Protein AF-A0A6B1E216-F1 (afdb_monomer_lite)

Foldseek 3Di:
DPPCCDDPVVVVVVVVVVVVVVCPVPPPPPDPPPPDPFQFDPPPQADPPDPHTDGLVNVLLVVLVVVVVVVVVVLVVQDDPPPDDDRPDPVNVVVVVVLVVLLVVLCVVPNDDCSVVCSVVCVVVVSSVVSSVVVVVDPPRVPDDDDDFDWDFDQDPVVRGTDTDRDRQFDWDQDPPRDIDTDPPRDDDDPVRVVVVVVVVVVVVVVVVVVVVVVVD

Secondary structure (DSSP, 8-state):
--STTSSTHHHHHHHHHHHHHHHHHHS--------PPPPBPPTT-BPTTSSPBPBHHHHHHHHHHHHHHHHHHHHHHHS-SSS-S--S-HHHHHHHHHHHHHHHHHHHHS-STTHHHHHHHHHHHHHHHHHHHHHTTSTTTTT--PPPPEEEEEE-TTT-SEEEEEE----EEE-GGG-EEE-TTS----HHHHHHHHHHHHHHHHHHHHHHHHTT-

Radius of gyration: 30.98 Å; chains: 1; bounding box: 83×68×81 Å

Structure (mmCIF, N/CA/C/O backbone):
data_AF-A0A6B1E216-F1
#
_entry.id   AF-A0A6B1E216-F1
#
loop_
_atom_site.group_PDB
_atom_site.id
_atom_site.type_symbol
_atom_site.label_atom_id
_atom_site.label_alt_id
_atom_site.label_comp_id
_atom_site.label_asym_id
_atom_site.label_entity_id
_atom_site.label_seq_id
_atom_site.pdbx_PDB_ins_code
_atom_site.Cartn_x
_atom_site.Cartn_y
_atom_site.Cartn_z
_atom_site.occupancy
_atom_site.B_iso_or_equiv
_atom_site.auth_seq_id
_atom_site.auth_comp_id
_atom_site.auth_asym_id
_atom_site.auth_atom_id
_atom_site.pdbx_PDB_model_num
ATOM 1 N N . MET A 1 1 ? 15.194 -36.948 -24.900 1.00 51.38 1 MET A N 1
ATOM 2 C CA . MET A 1 1 ? 14.397 -36.646 -23.691 1.00 51.38 1 MET A CA 1
ATOM 3 C C . MET A 1 1 ? 12.892 -36.907 -23.908 1.00 51.38 1 MET A C 1
ATOM 5 O O . MET A 1 1 ? 12.078 -36.182 -23.363 1.00 51.38 1 MET A O 1
ATOM 9 N N . ASN A 1 2 ? 12.490 -37.946 -24.673 1.00 55.88 2 ASN A N 1
ATOM 10 C CA . ASN A 1 2 ? 11.117 -38.048 -25.229 1.00 55.88 2 ASN A CA 1
ATOM 11 C C . ASN A 1 2 ? 10.405 -39.393 -24.940 1.00 55.88 2 ASN A C 1
ATOM 13 O O . ASN A 1 2 ? 9.440 -39.738 -25.611 1.00 55.88 2 ASN A O 1
ATOM 17 N N . SER A 1 3 ? 10.870 -40.177 -23.960 1.00 61.12 3 SER A N 1
ATOM 18 C CA . SER A 1 3 ? 10.272 -41.490 -23.634 1.00 61.12 3 SER A CA 1
ATOM 19 C C . SER A 1 3 ? 9.108 -41.399 -22.629 1.00 61.12 3 SER A C 1
ATOM 21 O O . SER A 1 3 ? 8.252 -42.277 -22.567 1.00 61.12 3 SER A O 1
ATOM 23 N N . PHE A 1 4 ? 9.015 -40.301 -21.868 1.00 60.12 4 PHE A N 1
ATOM 24 C CA . PHE A 1 4 ? 8.061 -40.186 -20.755 1.00 60.12 4 PHE A CA 1
ATOM 25 C C . PHE A 1 4 ? 6.589 -40.042 -21.194 1.00 60.12 4 PHE A C 1
ATOM 27 O O . PHE A 1 4 ? 5.683 -40.331 -20.413 1.00 60.12 4 PHE A O 1
ATOM 34 N N . TRP A 1 5 ? 6.354 -39.630 -22.447 1.00 62.16 5 TRP A N 1
ATOM 35 C CA . TRP A 1 5 ? 5.042 -39.233 -22.980 1.00 62.16 5 TRP A CA 1
ATOM 36 C C . TRP A 1 5 ? 4.363 -40.256 -23.907 1.00 62.16 5 TRP A C 1
ATOM 38 O O . TRP A 1 5 ? 3.285 -39.979 -24.433 1.00 62.16 5 TRP A O 1
ATOM 48 N N . ASN A 1 6 ? 4.935 -41.448 -24.097 1.00 68.00 6 ASN A N 1
ATOM 49 C CA . ASN A 1 6 ? 4.317 -42.484 -24.928 1.00 68.00 6 ASN A CA 1
ATOM 50 C C . ASN A 1 6 ? 3.485 -43.483 -24.104 1.00 68.00 6 ASN A C 1
ATOM 52 O O . ASN A 1 6 ? 3.902 -43.967 -23.053 1.00 68.00 6 ASN A O 1
ATOM 56 N N . GLY A 1 7 ? 2.287 -43.805 -24.604 1.00 76.81 7 GLY A N 1
ATOM 57 C CA . GLY A 1 7 ? 1.368 -44.788 -24.017 1.00 76.81 7 GLY A CA 1
ATOM 58 C C . GLY A 1 7 ? 0.321 -44.205 -23.056 1.00 76.81 7 GLY A C 1
ATOM 59 O O . GLY A 1 7 ? -0.061 -43.041 -23.148 1.00 76.81 7 GLY A O 1
ATOM 60 N N . LYS A 1 8 ? -0.177 -45.036 -22.126 1.00 77.50 8 LYS A N 1
ATOM 61 C CA . LYS A 1 8 ? -1.329 -44.743 -21.240 1.00 77.50 8 LYS A CA 1
ATOM 62 C C . LYS A 1 8 ? -1.149 -43.503 -20.337 1.00 77.50 8 LYS A C 1
ATOM 64 O O . LYS A 1 8 ? -2.135 -42.912 -19.913 1.00 77.50 8 LYS A O 1
ATOM 69 N N . ARG A 1 9 ? 0.092 -43.065 -20.091 1.00 82.25 9 ARG A N 1
ATOM 70 C CA . ARG A 1 9 ? 0.438 -41.939 -19.197 1.00 82.25 9 ARG A CA 1
ATOM 71 C C . ARG A 1 9 ? -0.042 -40.572 -19.703 1.00 82.25 9 ARG A C 1
ATOM 73 O O . ARG A 1 9 ? -0.394 -39.727 -18.888 1.00 82.25 9 ARG A O 1
ATOM 80 N N . ARG A 1 10 ? -0.158 -40.377 -21.025 1.00 84.19 10 ARG A N 1
ATOM 81 C CA . ARG A 1 10 ? -0.702 -39.133 -21.609 1.00 84.19 10 ARG A CA 1
ATOM 82 C C . ARG A 1 10 ? -2.186 -38.931 -21.292 1.00 84.19 10 ARG A C 1
ATOM 84 O O . ARG A 1 10 ? -2.621 -37.808 -21.083 1.00 84.19 10 ARG A O 1
ATOM 91 N N . TYR A 1 11 ? -2.947 -40.026 -21.212 1.00 88.88 11 TYR A N 1
ATOM 92 C CA . TYR A 1 11 ? -4.367 -39.986 -20.859 1.00 88.88 11 TYR A CA 1
ATOM 93 C C . TYR A 1 11 ? -4.567 -39.733 -19.366 1.00 88.88 11 TYR A C 1
ATOM 95 O O . TYR A 1 11 ? -5.510 -39.049 -18.998 1.00 88.88 11 TYR A O 1
ATOM 103 N N . VAL A 1 12 ? -3.653 -40.216 -18.518 1.00 89.38 12 VAL A N 1
ATOM 104 C CA . VAL A 1 12 ? -3.639 -39.875 -17.088 1.00 89.38 12 VAL A CA 1
ATOM 105 C C . VAL A 1 12 ? -3.337 -38.388 -16.896 1.00 89.38 12 VAL A C 1
ATOM 107 O O . VAL A 1 12 ? -4.046 -37.722 -16.153 1.00 89.38 12 VAL A O 1
ATOM 110 N N . ALA A 1 13 ? -2.350 -37.841 -17.612 1.00 87.62 13 ALA A N 1
ATOM 111 C CA . ALA A 1 13 ? -2.052 -36.408 -17.573 1.00 87.62 13 ALA A CA 1
ATOM 112 C C . ALA A 1 13 ? -3.230 -35.554 -18.077 1.00 87.62 13 ALA A C 1
ATOM 114 O O . ALA A 1 13 ? -3.582 -34.563 -17.444 1.00 87.62 13 ALA A O 1
ATOM 115 N N . LEU A 1 14 ? -3.879 -35.968 -19.171 1.00 91.12 14 LEU A N 1
ATOM 116 C CA . LEU A 1 14 ? -5.073 -35.303 -19.697 1.00 91.12 14 LEU A CA 1
ATOM 117 C C . LEU A 1 14 ? -6.245 -35.372 -18.708 1.00 91.12 14 LEU A C 1
ATOM 119 O O . LEU A 1 14 ? -6.919 -34.372 -18.497 1.00 91.12 14 LEU A O 1
ATOM 123 N N . LEU A 1 15 ? -6.464 -36.521 -18.066 1.00 94.06 15 LEU A N 1
ATOM 124 C CA . LEU A 1 15 ? -7.502 -36.685 -17.051 1.00 94.06 15 LEU A CA 1
ATOM 125 C C . LEU A 1 15 ? -7.241 -35.791 -15.837 1.00 94.06 15 LEU A C 1
ATOM 127 O O . LEU A 1 15 ? -8.164 -35.132 -15.380 1.00 94.06 15 LEU A O 1
ATOM 131 N N . LEU A 1 16 ? -6.001 -35.721 -15.345 1.00 93.94 16 LEU A N 1
ATOM 132 C CA . LEU A 1 16 ? -5.633 -34.843 -14.230 1.00 93.94 16 LEU A CA 1
ATOM 133 C C . LEU A 1 16 ? -5.777 -33.361 -14.594 1.00 93.94 16 LEU A C 1
ATOM 135 O O . LEU A 1 16 ? -6.248 -32.579 -13.775 1.00 93.94 16 LEU A O 1
ATOM 139 N N . PHE A 1 17 ? -5.431 -32.981 -15.825 1.00 94.25 17 PHE A N 1
ATOM 140 C CA . PHE A 1 17 ? -5.642 -31.624 -16.326 1.00 94.25 17 PHE A CA 1
ATOM 141 C C . PHE A 1 17 ? -7.134 -31.278 -16.393 1.00 94.25 17 PHE A C 1
ATOM 143 O O . PHE A 1 17 ? -7.553 -30.262 -15.847 1.00 94.25 17 PHE A O 1
ATOM 150 N N . LEU A 1 18 ? -7.952 -32.147 -16.995 1.00 95.94 18 LEU A N 1
ATOM 151 C CA . LEU A 1 18 ? -9.402 -31.955 -17.080 1.00 95.94 18 LEU A CA 1
ATOM 152 C C . LEU A 1 18 ? -10.066 -31.957 -15.698 1.00 95.94 18 LEU A C 1
ATOM 154 O O . LEU A 1 18 ? -10.951 -31.144 -15.459 1.00 95.94 18 LEU A O 1
ATOM 158 N N . ALA A 1 19 ? -9.617 -32.814 -14.778 1.00 93.94 19 ALA A N 1
ATOM 159 C CA . ALA A 1 19 ? -10.078 -32.826 -13.393 1.00 93.94 19 ALA A CA 1
ATOM 160 C C . ALA A 1 19 ? -9.704 -31.527 -12.664 1.00 93.94 19 ALA A C 1
ATOM 162 O O . ALA A 1 19 ? -10.538 -30.971 -11.959 1.00 93.94 19 ALA A O 1
ATOM 163 N N . GLY A 1 20 ? -8.495 -30.999 -12.877 1.00 90.50 20 GLY A N 1
ATOM 164 C CA . GLY A 1 20 ? -8.0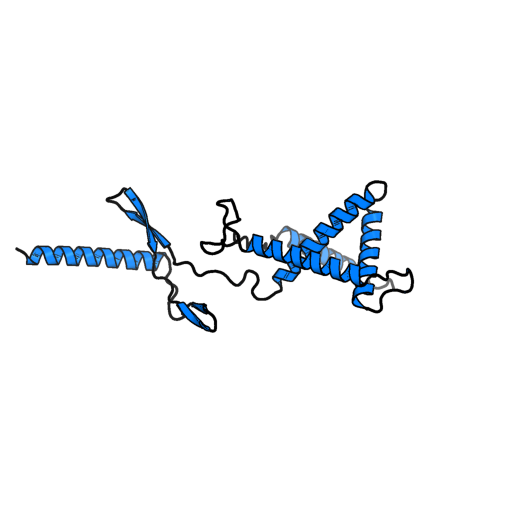71 -29.708 -12.333 1.00 90.50 20 GLY A CA 1
ATOM 165 C C . GLY A 1 20 ? -8.905 -28.540 -12.865 1.00 90.50 20 GLY A C 1
ATOM 166 O O . GLY A 1 20 ? -9.361 -27.711 -12.083 1.00 90.50 20 GLY A O 1
ATOM 167 N N . VAL A 1 21 ? -9.174 -28.507 -14.175 1.00 91.50 21 VAL A N 1
ATOM 168 C CA . VAL A 1 21 ? -10.061 -27.502 -14.788 1.00 91.50 21 VAL A CA 1
ATOM 169 C C . VAL A 1 21 ? -11.487 -27.639 -14.249 1.00 91.50 21 VAL A C 1
ATOM 171 O O . VAL A 1 21 ? -12.102 -26.639 -13.901 1.00 91.50 21 VAL A O 1
ATOM 174 N N . PHE A 1 22 ? -12.006 -28.861 -14.121 1.00 92.25 22 PHE A N 1
ATOM 175 C CA . PHE A 1 22 ? -13.332 -29.111 -13.559 1.00 92.25 22 PHE A CA 1
ATOM 176 C C . PHE A 1 22 ? -13.439 -28.631 -12.106 1.00 92.25 22 PHE A C 1
ATOM 178 O O . PHE A 1 22 ? -14.384 -27.926 -11.768 1.00 92.25 22 PHE A O 1
ATOM 185 N N . VAL A 1 23 ? -12.449 -28.937 -11.262 1.00 88.19 23 VAL A N 1
ATOM 186 C CA . VAL A 1 23 ? -12.391 -28.447 -9.876 1.00 88.19 23 VAL A CA 1
ATOM 187 C C . VAL A 1 23 ? -12.336 -26.920 -9.841 1.00 88.19 23 VAL A C 1
ATOM 189 O O . VAL A 1 23 ? -13.071 -26.323 -9.066 1.00 88.19 23 VAL A O 1
ATOM 192 N N . ALA A 1 24 ? -11.549 -26.283 -10.711 1.00 82.31 24 ALA A N 1
ATOM 193 C CA . ALA A 1 24 ? -11.465 -24.823 -10.787 1.00 82.31 24 ALA A CA 1
ATOM 194 C C . ALA A 1 24 ? -12.769 -24.147 -11.256 1.00 82.31 24 ALA A C 1
ATOM 196 O O . ALA A 1 24 ? -13.011 -22.994 -10.911 1.00 82.31 24 ALA A O 1
ATOM 197 N N . LEU A 1 25 ? -13.600 -24.841 -12.042 1.00 87.25 25 LEU A N 1
ATOM 198 C CA . LEU A 1 25 ? -14.898 -24.334 -12.505 1.00 87.25 25 LEU A CA 1
ATOM 199 C C . LEU A 1 25 ? -16.038 -24.598 -11.510 1.00 87.25 25 LEU A C 1
ATOM 201 O O . LEU A 1 25 ? -16.994 -23.828 -11.471 1.00 87.25 25 LEU A O 1
ATOM 205 N N . VAL A 1 26 ? -15.969 -25.693 -10.746 1.00 89.38 26 VAL A N 1
ATOM 206 C CA . VAL A 1 26 ? -17.036 -26.128 -9.825 1.00 89.38 26 VAL A CA 1
ATOM 207 C C . VAL A 1 26 ? -16.827 -25.602 -8.412 1.00 89.38 26 VAL A C 1
ATOM 209 O O . VAL A 1 26 ? -17.799 -25.262 -7.739 1.00 89.38 26 VAL A O 1
ATOM 212 N N . VAL A 1 27 ? -15.580 -25.545 -7.945 1.00 85.56 27 VAL A N 1
ATOM 213 C CA . VAL A 1 27 ? -15.258 -25.007 -6.626 1.00 85.56 27 VAL A CA 1
ATOM 214 C C . VAL A 1 27 ? -15.101 -23.499 -6.787 1.00 85.56 27 VAL A C 1
ATOM 216 O O . VAL A 1 27 ? -14.125 -23.068 -7.408 1.00 85.56 27 VAL A O 1
ATOM 219 N N . PRO A 1 28 ? -16.035 -22.679 -6.266 1.00 76.38 28 PRO A N 1
ATOM 220 C CA . PRO A 1 28 ? -15.834 -21.242 -6.273 1.00 76.38 28 PRO A CA 1
ATOM 221 C C . PRO A 1 28 ? -14.519 -20.951 -5.539 1.00 76.38 28 PRO A C 1
ATOM 223 O O . PRO A 1 28 ? -14.276 -21.541 -4.479 1.00 76.38 28 PRO A O 1
ATOM 226 N N . PRO A 1 29 ? -13.641 -20.092 -6.085 1.00 73.81 29 PRO A N 1
ATOM 227 C CA . PRO A 1 29 ? -12.425 -19.730 -5.380 1.00 73.81 29 PRO A CA 1
ATOM 228 C C . PRO A 1 29 ? -12.820 -19.178 -4.012 1.00 73.81 29 PRO A C 1
ATOM 230 O O . PRO A 1 29 ? -13.750 -18.378 -3.909 1.00 73.81 29 PRO A O 1
ATOM 233 N N . VAL A 1 30 ? -12.131 -19.615 -2.958 1.00 70.69 30 VAL A N 1
ATOM 234 C CA . VAL A 1 30 ? -12.282 -18.991 -1.644 1.00 70.69 30 VAL A CA 1
ATOM 235 C C . VAL A 1 30 ? -11.741 -17.577 -1.800 1.00 70.69 30 VAL A C 1
ATOM 237 O O . VAL A 1 30 ? -10.531 -17.383 -1.882 1.00 70.69 30 VAL A O 1
ATOM 240 N N . ILE A 1 31 ? -12.641 -16.607 -1.940 1.00 65.94 31 ILE A N 1
ATOM 241 C CA . ILE A 1 31 ? -12.294 -15.192 -1.982 1.00 65.94 31 ILE A CA 1
ATOM 242 C C . ILE A 1 31 ? -12.303 -14.739 -0.523 1.00 65.94 31 ILE A C 1
ATOM 244 O O . ILE A 1 31 ? -13.391 -14.581 0.040 1.00 65.94 31 ILE A O 1
ATOM 248 N N . PRO A 1 32 ? -11.146 -14.580 0.143 1.00 59.47 32 PRO A N 1
ATOM 249 C CA . PRO A 1 32 ? -11.134 -13.920 1.436 1.00 59.47 32 PRO A CA 1
ATOM 250 C C . PRO A 1 32 ? -11.567 -12.467 1.208 1.00 59.47 32 PRO A C 1
ATOM 252 O O . PRO A 1 32 ? -10.792 -11.641 0.732 1.00 59.47 32 PRO A O 1
ATOM 255 N N . PHE A 1 33 ? -12.833 -12.158 1.484 1.00 52.03 33 PHE A N 1
ATOM 256 C CA . PHE A 1 33 ? -13.330 -10.789 1.466 1.00 52.03 33 PHE A CA 1
ATOM 257 C C . PHE A 1 33 ? -13.092 -10.198 2.860 1.00 52.03 33 PHE A C 1
ATOM 259 O O . PHE A 1 33 ? -13.893 -10.330 3.776 1.00 52.03 33 PHE A O 1
ATOM 266 N N . ILE A 1 34 ? -11.932 -9.583 3.056 1.00 56.09 34 ILE A N 1
ATOM 267 C CA . ILE A 1 34 ? -11.666 -8.772 4.247 1.00 56.09 34 ILE A CA 1
ATOM 268 C C . ILE A 1 34 ? -11.576 -7.333 3.750 1.00 56.09 34 ILE A C 1
ATOM 270 O O . ILE A 1 34 ? -10.501 -6.785 3.543 1.00 56.09 34 ILE A O 1
ATOM 274 N N . GLN A 1 35 ? -12.738 -6.753 3.446 1.00 56.38 35 GLN A N 1
ATOM 275 C CA . GLN A 1 35 ? -12.869 -5.334 3.120 1.00 56.38 35 GLN A CA 1
ATOM 276 C C . GLN A 1 35 ? -13.309 -4.592 4.379 1.00 56.38 35 GLN A C 1
ATOM 278 O O . GLN A 1 35 ? -14.443 -4.126 4.472 1.00 56.38 35 GLN A O 1
ATOM 283 N N . LEU A 1 36 ? -12.430 -4.524 5.381 1.00 67.62 36 LEU A N 1
ATOM 284 C CA . LEU A 1 36 ? -12.653 -3.589 6.476 1.00 67.62 36 LEU A CA 1
ATOM 285 C C . LEU A 1 36 ? -12.430 -2.182 5.923 1.00 67.62 36 LEU A C 1
ATOM 287 O O . LEU A 1 36 ? -11.376 -1.886 5.357 1.00 67.62 36 LEU A O 1
ATOM 291 N N . ALA A 1 37 ? -13.445 -1.328 6.049 1.00 72.81 37 ALA A N 1
ATOM 292 C CA . ALA A 1 37 ? -13.279 0.088 5.765 1.00 72.81 37 ALA A CA 1
ATOM 293 C C . ALA A 1 37 ? -12.150 0.634 6.650 1.00 72.81 37 ALA A C 1
ATOM 295 O O . ALA A 1 37 ? -12.043 0.260 7.818 1.00 72.81 37 ALA A O 1
ATOM 296 N N . GLY A 1 38 ? -11.302 1.498 6.086 1.00 76.38 38 GLY A N 1
ATOM 297 C CA . GLY A 1 38 ? -10.186 2.075 6.826 1.00 76.38 38 GLY A CA 1
ATOM 298 C C . GLY A 1 38 ? -10.677 2.752 8.102 1.00 76.38 38 GLY A C 1
ATOM 299 O O . GLY A 1 38 ? -11.532 3.635 8.044 1.00 76.38 38 GLY A O 1
ATOM 300 N N . GLU A 1 39 ? -10.139 2.336 9.247 1.00 80.62 39 GLU A N 1
ATOM 301 C CA . GLU A 1 39 ? -10.506 2.914 10.535 1.00 80.62 39 GLU A CA 1
ATOM 302 C C . GLU A 1 39 ? -10.104 4.394 10.581 1.00 80.62 39 GLU A C 1
ATOM 304 O O . GLU A 1 39 ? -8.985 4.762 10.205 1.00 80.62 39 GLU A O 1
ATOM 309 N N . ASN A 1 40 ? -11.024 5.251 11.027 1.00 83.31 40 ASN A N 1
ATOM 310 C CA . ASN A 1 40 ? -10.737 6.663 11.244 1.00 83.31 40 ASN A CA 1
ATOM 311 C C . ASN A 1 40 ? -9.832 6.828 12.465 1.00 83.31 40 ASN A C 1
ATOM 313 O O . ASN A 1 40 ? -10.124 6.292 13.534 1.00 83.31 40 ASN A O 1
ATOM 317 N N . LEU A 1 41 ? -8.802 7.663 12.340 1.00 79.69 41 LEU A N 1
ATOM 318 C CA . LEU A 1 41 ? -7.989 8.059 13.483 1.00 79.69 41 LEU A CA 1
ATOM 319 C C . LEU A 1 41 ? -8.840 8.798 14.547 1.00 79.69 41 LEU A C 1
ATOM 321 O O . LEU A 1 41 ? -9.907 9.352 14.223 1.00 79.69 41 LEU A O 1
ATOM 325 N N . PRO A 1 42 ? -8.389 8.826 15.819 1.00 73.56 42 PRO A N 1
ATOM 326 C CA . PRO A 1 42 ? -9.092 9.485 16.913 1.00 73.56 42 PRO A CA 1
ATOM 327 C C . PRO A 1 42 ? -9.360 10.962 16.617 1.00 73.56 42 PRO A C 1
ATOM 329 O O . PRO A 1 42 ? -8.695 11.585 15.783 1.00 73.56 42 PRO A O 1
ATOM 332 N N . ALA A 1 43 ? -10.349 11.532 17.307 1.00 66.06 43 ALA A N 1
ATOM 333 C CA . ALA A 1 43 ? -10.724 12.932 17.136 1.00 66.06 43 ALA A CA 1
ATOM 334 C C . ALA A 1 43 ? -9.504 13.856 17.333 1.00 66.06 43 ALA A C 1
ATOM 336 O O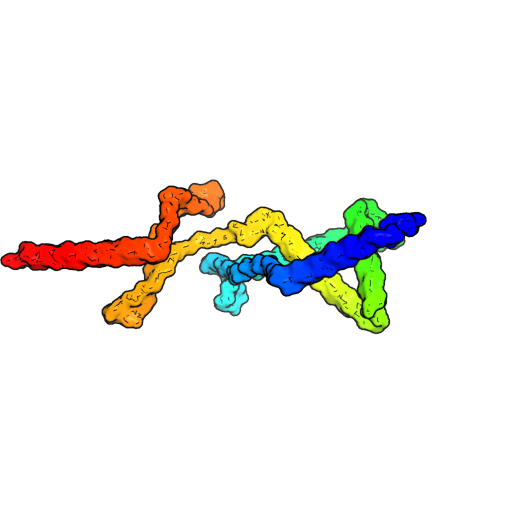 . ALA A 1 43 ? -8.828 13.787 18.356 1.00 66.06 43 ALA A O 1
ATOM 337 N N . GLY A 1 44 ? -9.215 14.698 16.332 1.00 68.00 44 GLY A N 1
ATOM 338 C CA . GLY A 1 44 ? -8.061 15.609 16.317 1.00 68.00 44 GLY A CA 1
ATOM 339 C C . GLY A 1 44 ? -7.124 15.433 15.116 1.00 68.00 44 GLY A C 1
ATOM 340 O O . GLY A 1 44 ? -6.416 16.372 14.762 1.00 68.00 44 GLY A O 1
ATOM 341 N N . TYR A 1 45 ? -7.169 14.285 14.433 1.00 69.94 45 TYR A N 1
ATOM 342 C CA . TYR A 1 45 ? -6.397 14.025 13.210 1.00 69.94 45 TYR A CA 1
ATOM 343 C C . TYR A 1 45 ? -7.260 14.219 11.954 1.00 69.94 45 TYR A C 1
ATOM 345 O O . TYR A 1 45 ? -7.567 13.273 11.225 1.00 69.94 45 TYR A O 1
ATOM 353 N N . ASN A 1 46 ? -7.677 15.462 11.717 1.00 77.62 46 ASN A N 1
ATOM 354 C CA . ASN A 1 46 ? -8.358 15.849 10.481 1.00 77.62 46 ASN A CA 1
ATOM 355 C C . ASN A 1 46 ? -7.341 16.356 9.459 1.00 77.62 46 ASN A C 1
ATOM 357 O O . ASN A 1 46 ? -6.280 16.875 9.820 1.00 77.62 46 ASN A O 1
ATOM 361 N N . ILE A 1 47 ? -7.670 16.228 8.175 1.00 76.56 47 ILE A N 1
ATOM 362 C CA . ILE A 1 47 ? -6.873 16.863 7.127 1.00 76.56 47 ILE A CA 1
ATOM 363 C C . ILE A 1 47 ? -6.930 18.383 7.365 1.00 76.56 47 ILE A C 1
ATOM 365 O O . ILE A 1 47 ? -8.032 18.925 7.500 1.00 76.56 47 ILE A O 1
ATOM 369 N N . PRO A 1 48 ? -5.783 19.087 7.413 1.00 74.62 48 PRO A N 1
ATOM 370 C CA . PRO A 1 48 ? -5.766 20.531 7.595 1.00 74.62 48 PRO A CA 1
ATOM 371 C C . PRO A 1 48 ? -6.713 21.217 6.608 1.00 74.62 48 PRO A C 1
ATOM 373 O O . PRO A 1 48 ? -6.707 20.896 5.420 1.00 74.62 48 PRO A O 1
ATOM 376 N N . PHE A 1 49 ? -7.506 22.170 7.102 1.00 77.00 49 PHE A N 1
ATOM 377 C CA . PHE A 1 49 ? -8.445 22.967 6.300 1.00 77.00 49 PHE A CA 1
ATOM 378 C C . PHE A 1 49 ? -9.667 22.208 5.745 1.00 77.00 49 PHE A C 1
ATOM 380 O O . PHE A 1 49 ? -10.380 22.760 4.908 1.00 77.00 49 PHE A O 1
ATOM 387 N N . THR A 1 50 ? -9.948 20.983 6.209 1.00 77.75 50 THR A N 1
ATOM 388 C CA . THR A 1 50 ? -11.169 20.240 5.845 1.00 77.75 50 THR A CA 1
ATOM 389 C C . THR A 1 50 ? -11.750 19.475 7.040 1.00 77.75 50 THR A C 1
ATOM 391 O O . THR A 1 50 ? -11.022 19.120 7.965 1.00 77.75 50 THR A O 1
ATOM 394 N N . ASP A 1 51 ? -13.038 19.134 6.979 1.00 76.12 51 ASP A N 1
ATOM 395 C CA . ASP A 1 51 ? -13.709 18.279 7.974 1.00 76.12 51 ASP A CA 1
ATOM 396 C C . ASP A 1 51 ? -13.528 16.769 7.703 1.00 76.12 51 ASP A C 1
ATOM 398 O O . ASP A 1 51 ? -14.223 15.928 8.275 1.00 76.12 51 ASP A O 1
ATOM 402 N N . ILE A 1 52 ? -12.601 16.395 6.811 1.00 80.12 52 ILE A N 1
ATOM 403 C CA . ILE A 1 52 ? -12.363 14.998 6.439 1.00 80.12 52 ILE A CA 1
ATOM 404 C C . ILE A 1 52 ? -11.427 14.348 7.462 1.00 80.12 52 ILE A C 1
ATOM 406 O O . ILE A 1 52 ? -10.295 14.795 7.682 1.00 80.12 52 ILE A O 1
ATOM 410 N N . ARG A 1 53 ? -11.900 13.252 8.063 1.00 82.62 53 ARG A N 1
ATOM 411 C CA . ARG A 1 53 ? -11.127 12.429 8.999 1.00 82.62 53 ARG A CA 1
ATOM 412 C C . ARG A 1 53 ? -10.085 11.606 8.249 1.00 82.62 53 ARG A C 1
ATOM 414 O O . ARG A 1 53 ? -10.378 11.017 7.209 1.00 82.62 53 ARG A O 1
ATOM 421 N N . ILE A 1 54 ? -8.873 11.547 8.790 1.00 85.19 54 ILE A N 1
ATOM 422 C CA . ILE A 1 54 ? -7.803 10.716 8.235 1.00 85.19 54 ILE A CA 1
ATOM 423 C C . ILE A 1 54 ? -8.039 9.256 8.641 1.00 85.19 54 ILE A C 1
ATOM 425 O O . ILE A 1 54 ? -8.267 8.965 9.815 1.00 85.19 54 ILE A O 1
ATOM 429 N N . THR A 1 55 ? -7.960 8.340 7.674 1.00 86.94 55 THR A N 1
ATOM 430 C CA . THR A 1 55 ? -8.046 6.892 7.912 1.00 86.94 55 THR A CA 1
ATOM 431 C C . THR A 1 55 ? -6.661 6.266 8.042 1.00 86.94 55 THR A C 1
ATOM 433 O O . THR A 1 55 ? -5.684 6.773 7.484 1.00 86.94 55 THR A O 1
ATOM 436 N N . ASN A 1 56 ? -6.569 5.116 8.713 1.00 85.12 56 ASN A N 1
ATOM 437 C CA . ASN A 1 56 ? -5.344 4.313 8.737 1.00 85.12 56 ASN A CA 1
ATOM 438 C C . ASN A 1 56 ? -4.855 3.994 7.309 1.00 85.12 56 ASN A C 1
ATOM 440 O O . ASN A 1 56 ? -3.687 4.190 6.988 1.00 85.12 56 ASN A O 1
ATOM 444 N N . THR A 1 57 ? -5.763 3.636 6.396 1.00 85.50 57 THR A N 1
ATOM 445 C CA . THR A 1 57 ? -5.424 3.376 4.987 1.00 85.50 57 THR A CA 1
ATOM 446 C C . THR A 1 57 ? -4.787 4.589 4.300 1.00 85.50 57 THR A C 1
ATOM 448 O O . THR A 1 57 ? -3.861 4.432 3.504 1.00 85.50 57 THR A O 1
ATOM 451 N N . PHE A 1 58 ? -5.235 5.809 4.617 1.00 87.81 58 PHE A N 1
ATOM 452 C CA . PHE A 1 58 ? -4.607 7.028 4.106 1.00 87.81 58 PHE A CA 1
ATOM 453 C C . PHE A 1 58 ? -3.182 7.197 4.647 1.00 87.81 58 PHE A C 1
ATOM 455 O O . PHE A 1 58 ? -2.264 7.480 3.877 1.00 87.81 58 PHE A O 1
ATOM 462 N N . VAL A 1 59 ? -2.971 6.979 5.949 1.00 87.38 59 VAL A N 1
ATOM 463 C CA . VAL A 1 59 ? -1.629 7.018 6.555 1.00 87.38 59 VAL A CA 1
ATOM 464 C C . VAL A 1 59 ? -0.719 5.966 5.926 1.00 87.38 59 VAL A C 1
ATOM 466 O O . VAL A 1 59 ? 0.407 6.283 5.547 1.00 87.38 59 VAL A O 1
ATOM 469 N N . ALA A 1 60 ? -1.215 4.744 5.738 1.00 87.75 60 ALA A N 1
ATOM 470 C CA . ALA A 1 60 ? -0.483 3.672 5.077 1.00 87.75 60 ALA A CA 1
ATOM 471 C C . ALA A 1 60 ? -0.060 4.074 3.655 1.00 87.75 60 ALA A C 1
ATOM 473 O O . ALA A 1 60 ? 1.106 3.922 3.294 1.00 87.75 60 ALA A O 1
ATOM 474 N N . ALA A 1 61 ? -0.960 4.681 2.874 1.00 89.94 61 ALA A N 1
ATOM 475 C CA . ALA A 1 61 ? -0.633 5.196 1.547 1.00 89.94 61 ALA A CA 1
ATOM 476 C C . ALA A 1 61 ? 0.470 6.269 1.593 1.00 89.94 61 ALA A C 1
ATOM 478 O O . ALA A 1 61 ? 1.394 6.239 0.778 1.00 89.94 61 ALA A O 1
ATOM 479 N N . VAL A 1 62 ? 0.423 7.193 2.559 1.00 91.62 62 VAL A N 1
ATOM 480 C CA . VAL A 1 62 ? 1.476 8.205 2.755 1.00 91.62 62 VAL A CA 1
ATOM 481 C C . VAL A 1 62 ? 2.817 7.550 3.090 1.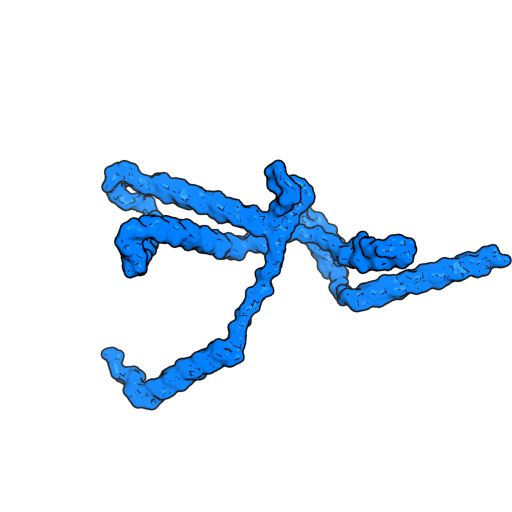00 91.62 62 VAL A C 1
ATOM 483 O O . VAL A 1 62 ? 3.838 7.938 2.522 1.00 91.62 62 VAL A O 1
ATOM 486 N N . ILE A 1 63 ? 2.835 6.531 3.952 1.00 91.06 63 ILE A N 1
ATOM 487 C CA . ILE A 1 63 ? 4.057 5.786 4.290 1.00 91.06 63 ILE A CA 1
ATOM 488 C C . ILE A 1 63 ? 4.644 5.123 3.039 1.00 91.06 63 ILE A C 1
ATOM 490 O O . ILE A 1 63 ? 5.843 5.264 2.796 1.00 91.06 63 ILE A O 1
ATOM 494 N N . VAL A 1 64 ? 3.822 4.473 2.205 1.00 93.06 64 VAL A N 1
ATOM 495 C CA . VAL A 1 64 ? 4.272 3.892 0.926 1.00 93.06 64 VAL A CA 1
ATOM 496 C C . VAL A 1 64 ? 4.941 4.953 0.049 1.00 93.06 64 VAL A C 1
ATOM 498 O O . VAL A 1 64 ? 6.029 4.716 -0.480 1.00 93.06 64 VAL A O 1
ATOM 501 N N . TRP A 1 65 ? 4.343 6.142 -0.073 1.00 94.44 65 TRP A N 1
ATOM 502 C CA . TRP A 1 65 ? 4.930 7.250 -0.833 1.00 94.44 65 TRP A CA 1
ATOM 503 C C . TRP A 1 65 ? 6.270 7.716 -0.260 1.00 94.44 65 TRP A C 1
ATOM 505 O O . TRP A 1 65 ? 7.219 7.920 -1.018 1.00 94.44 65 TRP A O 1
ATOM 515 N N . VAL A 1 66 ? 6.385 7.848 1.063 1.00 94.38 66 VAL A N 1
ATOM 516 C CA . VAL A 1 66 ? 7.650 8.209 1.720 1.00 94.38 66 VAL A CA 1
ATOM 517 C C . VAL A 1 66 ? 8.720 7.148 1.455 1.00 94.38 66 VAL A C 1
ATOM 519 O O . VAL A 1 66 ? 9.836 7.495 1.068 1.00 94.38 66 VAL A O 1
ATOM 522 N N . LEU A 1 67 ? 8.391 5.861 1.589 1.00 92.88 67 LEU A N 1
ATOM 523 C CA . LEU A 1 67 ? 9.313 4.760 1.299 1.00 92.88 67 LEU A CA 1
ATOM 524 C C . LEU A 1 67 ? 9.767 4.766 -0.164 1.00 92.88 67 LEU A C 1
ATOM 526 O O . LEU A 1 67 ? 10.955 4.598 -0.432 1.00 92.88 67 LEU A O 1
ATOM 530 N N . LEU A 1 68 ? 8.857 5.029 -1.104 1.00 93.38 68 LEU A N 1
ATOM 531 C CA . LEU A 1 68 ? 9.178 5.168 -2.525 1.00 93.38 68 LEU A CA 1
ATOM 532 C C . LEU A 1 68 ? 10.151 6.337 -2.774 1.00 93.38 68 LEU A C 1
ATOM 534 O O . LEU A 1 68 ? 11.128 6.193 -3.513 1.00 93.38 68 LEU A O 1
ATOM 538 N N . LEU A 1 69 ? 9.925 7.491 -2.140 1.00 94.00 69 LEU A N 1
ATOM 539 C CA . LEU A 1 69 ? 10.817 8.651 -2.249 1.00 94.00 69 LEU A CA 1
ATOM 540 C C . LEU A 1 69 ? 12.203 8.358 -1.665 1.00 94.00 69 LEU A C 1
ATOM 542 O O . LEU A 1 69 ? 13.216 8.678 -2.284 1.00 94.00 69 LEU A O 1
ATOM 546 N N . LEU A 1 70 ? 12.272 7.696 -0.509 1.00 93.50 70 LEU A N 1
ATOM 547 C CA . LEU A 1 70 ? 13.541 7.274 0.087 1.00 93.50 70 LEU A CA 1
ATOM 548 C C . LEU A 1 70 ? 14.273 6.259 -0.798 1.00 93.50 70 LEU A C 1
ATOM 550 O O . LEU A 1 70 ? 15.485 6.368 -0.988 1.00 93.50 70 LEU A O 1
ATOM 554 N N . PHE A 1 71 ? 13.546 5.306 -1.377 1.00 89.81 71 PHE A N 1
ATOM 555 C CA . PHE A 1 71 ? 14.090 4.299 -2.282 1.00 89.81 71 PHE A CA 1
ATOM 556 C C . PHE A 1 71 ? 14.660 4.922 -3.562 1.00 89.81 71 PHE A C 1
ATOM 558 O O . PHE A 1 71 ? 15.799 4.645 -3.944 1.00 89.81 71 PHE A O 1
ATOM 565 N N . THR A 1 72 ? 13.912 5.824 -4.196 1.00 88.50 72 THR A N 1
ATOM 566 C CA . THR A 1 72 ? 14.374 6.545 -5.393 1.00 88.50 72 THR A CA 1
ATOM 567 C C . THR A 1 72 ? 15.559 7.462 -5.088 1.00 88.50 72 THR A C 1
ATOM 569 O O . THR A 1 72 ? 16.526 7.473 -5.850 1.00 88.50 72 THR A O 1
ATOM 572 N N . ALA A 1 73 ? 15.558 8.154 -3.944 1.00 90.25 73 ALA A N 1
ATOM 573 C CA . ALA A 1 73 ? 16.703 8.941 -3.484 1.00 90.25 73 ALA A CA 1
ATOM 574 C C . ALA A 1 73 ? 17.943 8.069 -3.219 1.00 90.25 73 ALA A C 1
ATOM 576 O O . ALA A 1 73 ? 19.063 8.472 -3.539 1.00 90.25 73 ALA A O 1
ATOM 577 N N . TYR A 1 74 ? 17.764 6.866 -2.664 1.00 88.44 74 TYR A N 1
ATOM 578 C CA . TYR A 1 74 ? 18.847 5.906 -2.450 1.00 88.44 74 TYR A CA 1
ATOM 579 C C . TYR A 1 74 ? 19.472 5.452 -3.774 1.00 88.44 74 TYR A C 1
ATOM 581 O O . TYR A 1 74 ? 20.694 5.525 -3.922 1.00 88.44 74 TYR A O 1
ATOM 589 N N . ILE A 1 75 ? 18.655 5.045 -4.752 1.00 84.81 75 ILE A N 1
ATOM 590 C CA . ILE A 1 75 ? 19.135 4.643 -6.085 1.00 84.81 75 ILE A CA 1
ATOM 591 C C . ILE A 1 75 ? 19.857 5.807 -6.768 1.00 84.81 75 ILE A C 1
ATOM 593 O O . ILE A 1 75 ? 20.956 5.625 -7.289 1.00 84.81 75 ILE A O 1
ATOM 597 N N . ALA A 1 76 ? 19.285 7.013 -6.716 1.00 83.44 76 ALA A N 1
ATOM 598 C CA . ALA A 1 76 ? 19.875 8.200 -7.327 1.00 83.44 76 ALA A CA 1
ATOM 599 C C . ALA A 1 76 ? 21.267 8.527 -6.760 1.00 83.44 76 ALA A C 1
ATOM 601 O O . ALA A 1 76 ? 22.153 8.911 -7.516 1.00 83.44 76 ALA A O 1
ATOM 602 N N . ARG A 1 77 ? 21.485 8.332 -5.451 1.00 82.75 77 ARG A N 1
ATOM 603 C CA . ARG A 1 77 ? 22.795 8.530 -4.801 1.00 82.75 77 ARG A CA 1
ATOM 604 C C . ARG A 1 77 ? 23.806 7.429 -5.102 1.00 82.75 77 ARG A C 1
ATOM 606 O O . ARG A 1 77 ? 25.003 7.669 -5.000 1.00 82.75 77 ARG A O 1
ATOM 613 N N . ARG A 1 78 ? 23.339 6.213 -5.391 1.00 78.31 78 ARG A N 1
ATOM 614 C CA . ARG A 1 78 ? 24.205 5.071 -5.710 1.00 78.31 78 ARG A CA 1
ATOM 615 C C . ARG A 1 78 ? 24.640 5.057 -7.169 1.00 78.31 78 ARG A C 1
ATOM 617 O O . ARG A 1 78 ? 25.628 4.400 -7.461 1.00 78.31 78 ARG A O 1
ATOM 624 N N . ARG A 1 79 ? 23.954 5.786 -8.054 1.00 71.38 79 ARG A N 1
ATOM 625 C CA . ARG A 1 79 ? 24.331 5.928 -9.463 1.00 71.38 79 ARG A CA 1
ATOM 626 C C . ARG A 1 79 ? 25.711 6.607 -9.589 1.00 71.38 79 ARG A C 1
ATOM 628 O O . ARG A 1 79 ? 25.885 7.680 -9.010 1.00 71.38 79 ARG A O 1
ATOM 635 N N . PRO A 1 80 ? 26.671 6.057 -10.355 1.00 67.50 80 PRO A N 1
ATOM 636 C CA . PRO A 1 80 ? 27.969 6.695 -10.550 1.00 67.50 80 PRO A CA 1
ATOM 637 C C . PRO A 1 80 ? 27.785 7.996 -11.337 1.00 67.50 80 PRO A C 1
ATOM 639 O O . PRO A 1 80 ? 27.128 8.008 -12.380 1.00 67.50 80 PRO A O 1
ATOM 642 N N . SER A 1 81 ? 28.357 9.098 -10.851 1.00 62.41 81 SER A N 1
ATOM 643 C CA . SER A 1 81 ? 28.316 10.395 -11.540 1.00 62.41 81 SER A CA 1
ATOM 644 C C . SER A 1 81 ? 29.303 10.495 -12.707 1.00 62.41 81 SER A C 1
ATOM 646 O O . SER A 1 81 ? 29.160 11.386 -13.537 1.00 62.41 81 SER A O 1
ATOM 648 N N . ASP A 1 82 ? 30.291 9.599 -12.764 1.00 63.31 82 ASP A N 1
ATOM 649 C CA . ASP A 1 82 ? 31.481 9.719 -13.623 1.00 63.31 82 ASP A CA 1
ATOM 650 C C . ASP A 1 82 ? 31.448 8.804 -14.866 1.00 63.31 82 ASP A C 1
ATOM 652 O O . ASP A 1 82 ? 32.424 8.677 -15.596 1.00 63.31 82 ASP A O 1
ATOM 656 N N . GLY A 1 83 ? 30.326 8.116 -15.113 1.00 59.00 83 GLY A N 1
ATOM 657 C CA . GLY A 1 83 ? 30.160 7.231 -16.277 1.00 59.00 83 GLY A CA 1
ATOM 658 C C . GLY A 1 83 ? 31.032 5.965 -16.277 1.00 59.00 83 GLY A C 1
ATOM 659 O O . GLY A 1 83 ? 30.951 5.187 -17.226 1.00 59.00 83 GLY A O 1
ATOM 660 N N . SER A 1 84 ? 31.828 5.733 -15.231 1.00 59.91 84 SER A N 1
ATOM 661 C CA . SER A 1 84 ? 32.634 4.530 -15.035 1.00 59.91 84 SER A CA 1
ATOM 662 C C . SER A 1 84 ? 32.000 3.570 -14.022 1.00 59.91 84 SER A C 1
ATOM 664 O O . SER A 1 84 ? 31.311 3.990 -13.095 1.00 59.91 84 SER A O 1
ATOM 666 N N . GLU A 1 85 ? 32.214 2.284 -14.317 1.00 59.06 85 GLU A N 1
ATOM 667 C CA . GLU A 1 85 ? 31.958 1.038 -13.584 1.00 59.06 85 GLU A CA 1
ATOM 668 C C . GLU A 1 85 ? 30.832 1.026 -12.534 1.00 59.06 85 GLU A C 1
ATOM 670 O O . GLU A 1 85 ? 30.854 1.716 -11.517 1.00 59.06 85 GLU A O 1
ATOM 675 N N . VAL A 1 86 ? 29.846 0.171 -12.829 1.00 60.69 86 VAL A N 1
ATOM 676 C CA . VAL A 1 86 ? 28.731 -0.283 -11.989 1.00 60.69 86 VAL A CA 1
ATOM 677 C C . VAL A 1 86 ? 28.999 -0.071 -10.486 1.00 60.69 86 VAL A C 1
ATOM 679 O O . VAL A 1 86 ? 30.010 -0.566 -9.979 1.00 60.69 86 VAL A O 1
ATOM 682 N N . PRO A 1 87 ? 28.108 0.618 -9.743 1.00 60.91 87 PRO A N 1
ATOM 683 C CA . PRO A 1 87 ? 28.281 0.856 -8.312 1.00 60.91 87 PRO A CA 1
ATOM 684 C C . PRO A 1 87 ? 28.659 -0.430 -7.569 1.00 60.91 87 PRO A C 1
ATOM 686 O O . PRO A 1 87 ? 28.017 -1.461 -7.783 1.00 60.91 87 PRO A O 1
ATOM 689 N N . PRO A 1 88 ? 29.635 -0.406 -6.645 1.00 59.47 88 PRO A N 1
ATOM 690 C CA . PRO A 1 88 ? 29.954 -1.572 -5.836 1.00 59.47 88 PRO A CA 1
ATOM 691 C C . PRO A 1 88 ? 28.790 -1.838 -4.866 1.00 59.47 88 PRO A C 1
ATOM 693 O O . PRO A 1 88 ? 28.720 -1.281 -3.768 1.00 59.47 88 PRO A O 1
ATOM 696 N N . GLY A 1 89 ? 27.822 -2.653 -5.289 1.00 66.38 89 GLY A N 1
ATOM 697 C CA . GLY A 1 89 ? 26.670 -3.032 -4.478 1.00 66.38 89 GLY A CA 1
ATOM 698 C C . GLY A 1 89 ? 25.789 -4.089 -5.140 1.00 66.38 89 GLY A C 1
ATOM 699 O O . GLY A 1 89 ? 25.106 -3.811 -6.119 1.00 66.38 89 GLY A O 1
ATOM 700 N N . GLY A 1 90 ? 25.720 -5.286 -4.548 1.00 78.06 90 GLY A N 1
ATOM 701 C CA . GLY A 1 90 ? 24.911 -6.389 -5.088 1.00 78.06 90 GLY A CA 1
ATOM 702 C C . GLY A 1 90 ? 23.420 -6.055 -5.241 1.00 78.06 90 GLY A C 1
ATOM 703 O O . GLY A 1 90 ? 22.799 -6.464 -6.216 1.00 78.06 90 GLY A O 1
ATOM 704 N N . PHE A 1 91 ? 22.853 -5.256 -4.328 1.00 82.31 91 PHE A N 1
ATOM 705 C CA . PHE A 1 91 ? 21.446 -4.844 -4.401 1.00 82.31 91 PHE A CA 1
ATOM 706 C C . PHE A 1 91 ? 21.160 -3.874 -5.558 1.00 82.31 91 PHE A C 1
ATOM 708 O O . PHE A 1 91 ? 20.128 -4.003 -6.212 1.00 82.31 91 PHE A O 1
ATOM 715 N N . TYR A 1 92 ? 22.073 -2.936 -5.840 1.00 83.19 92 TYR A N 1
ATOM 716 C CA . TYR A 1 92 ? 21.935 -2.031 -6.986 1.00 83.19 92 TYR A CA 1
ATOM 717 C C . TYR A 1 92 ? 21.979 -2.825 -8.295 1.00 83.19 92 TYR A C 1
ATOM 719 O O . TYR A 1 92 ? 21.104 -2.651 -9.132 1.00 83.19 92 TYR A O 1
ATOM 727 N N . ASN A 1 93 ? 22.916 -3.769 -8.420 1.00 84.38 93 ASN A N 1
ATOM 728 C CA . ASN A 1 93 ? 23.068 -4.595 -9.622 1.00 84.38 93 ASN A CA 1
ATOM 729 C C . ASN A 1 93 ? 21.857 -5.509 -9.849 1.00 84.38 93 ASN A C 1
ATOM 731 O O . ASN A 1 93 ? 21.398 -5.672 -10.975 1.00 84.38 93 ASN A O 1
ATOM 735 N N . MET A 1 94 ? 21.305 -6.085 -8.776 1.00 87.75 94 MET A N 1
ATOM 736 C CA . MET A 1 94 ? 20.056 -6.848 -8.842 1.00 87.75 94 MET A CA 1
ATOM 737 C C . MET A 1 94 ? 18.893 -5.970 -9.319 1.00 87.75 94 MET A C 1
ATOM 739 O O . MET A 1 94 ? 18.100 -6.400 -10.155 1.00 87.75 94 MET A O 1
ATOM 743 N N . PHE A 1 95 ? 18.789 -4.746 -8.797 1.00 87.00 95 PHE A N 1
ATOM 744 C CA . PHE A 1 95 ? 17.758 -3.801 -9.213 1.00 87.00 95 PHE A CA 1
ATOM 745 C C . PHE A 1 95 ? 17.943 -3.344 -10.664 1.00 87.00 95 PHE A C 1
ATOM 747 O O . PHE A 1 95 ? 16.959 -3.251 -11.387 1.00 87.00 95 PHE A O 1
ATOM 754 N N . GLU A 1 96 ? 19.173 -3.098 -11.110 1.00 86.75 96 GLU A N 1
ATOM 755 C CA . GLU A 1 96 ? 19.488 -2.737 -12.494 1.00 86.75 96 GLU A CA 1
ATOM 756 C C . GLU A 1 96 ? 19.111 -3.866 -13.457 1.00 86.75 96 GLU A C 1
ATOM 758 O O . GLU A 1 96 ? 18.374 -3.627 -14.410 1.00 86.75 96 GLU A O 1
ATOM 763 N N . ALA A 1 97 ? 19.475 -5.112 -13.141 1.00 89.50 97 ALA A N 1
ATOM 764 C CA . ALA A 1 97 ? 19.071 -6.277 -13.926 1.00 89.50 97 ALA A CA 1
ATOM 765 C C . ALA A 1 97 ? 17.540 -6.449 -13.977 1.00 89.50 97 ALA A C 1
ATOM 767 O O . ALA A 1 97 ? 16.974 -6.745 -15.032 1.00 89.50 97 ALA A O 1
ATOM 768 N N . LEU A 1 98 ? 16.846 -6.230 -12.853 1.00 89.75 98 LEU A N 1
ATOM 769 C CA . LEU A 1 98 ? 15.380 -6.232 -12.803 1.00 89.75 98 LEU A CA 1
ATOM 770 C C . LEU A 1 98 ? 14.793 -5.106 -13.669 1.00 89.75 98 LEU A C 1
ATOM 772 O O . LEU A 1 98 ? 13.849 -5.335 -14.423 1.00 89.75 98 LEU A O 1
ATOM 776 N N . TYR A 1 99 ? 15.340 -3.896 -13.556 1.00 89.88 99 TYR A N 1
ATOM 777 C CA . TYR A 1 99 ? 14.888 -2.704 -14.267 1.00 89.88 99 TYR A CA 1
ATOM 778 C C . TYR A 1 99 ? 15.070 -2.849 -15.781 1.00 89.88 99 TYR A C 1
ATOM 780 O O . TYR A 1 99 ? 14.134 -2.576 -16.530 1.00 89.88 99 TYR A O 1
ATOM 788 N N . GLU A 1 100 ? 16.222 -3.342 -16.236 1.00 90.38 100 GLU A N 1
ATOM 789 C CA . GLU A 1 100 ? 16.477 -3.666 -17.643 1.00 90.38 100 GLU A CA 1
ATOM 790 C C . GLU A 1 100 ? 15.544 -4.772 -18.151 1.00 90.38 100 GLU A C 1
ATOM 792 O O . GLU A 1 100 ? 14.971 -4.648 -19.236 1.00 90.38 100 GLU A O 1
ATOM 797 N N . GLY A 1 101 ? 15.313 -5.820 -17.351 1.00 91.44 101 GLY A N 1
ATOM 798 C CA . GLY A 1 101 ? 14.367 -6.888 -17.684 1.00 91.44 101 GLY A CA 1
ATOM 799 C C . GLY A 1 101 ? 12.932 -6.378 -17.855 1.00 91.44 101 GLY A C 1
ATOM 800 O O . GLY A 1 101 ? 12.268 -6.693 -18.846 1.00 91.44 101 GLY A O 1
ATOM 801 N N . LEU A 1 102 ? 12.465 -5.534 -16.931 1.00 91.44 102 LEU A N 1
ATOM 802 C CA . LEU A 1 102 ? 11.158 -4.871 -17.003 1.00 91.44 102 LEU A CA 1
ATOM 803 C C . LEU A 1 102 ? 11.066 -3.934 -18.209 1.00 91.44 102 LEU A C 1
ATOM 805 O O . LEU A 1 102 ? 10.049 -3.918 -18.906 1.00 91.44 102 LEU A O 1
ATOM 809 N N . MET A 1 103 ? 12.132 -3.184 -18.488 1.00 91.50 103 MET A N 1
ATOM 810 C CA . MET A 1 103 ? 12.219 -2.304 -19.648 1.00 91.50 103 MET A CA 1
ATOM 811 C C . MET A 1 103 ? 12.080 -3.088 -20.955 1.00 91.50 103 MET A C 1
ATOM 813 O O . MET A 1 103 ? 11.295 -2.694 -21.818 1.00 91.50 103 MET A O 1
ATOM 817 N N . GLY A 1 104 ? 12.776 -4.221 -21.082 1.00 91.38 104 GLY A N 1
ATOM 818 C CA . GLY A 1 104 ? 12.674 -5.114 -22.237 1.00 91.38 104 GLY A CA 1
ATOM 819 C C . GLY A 1 104 ? 11.282 -5.732 -22.391 1.00 91.38 104 GLY A C 1
ATOM 820 O O . GLY A 1 104 ? 10.731 -5.737 -23.492 1.00 91.38 104 GLY A O 1
ATOM 821 N N . PHE A 1 105 ? 10.674 -6.187 -21.292 1.00 90.94 105 PHE A N 1
ATOM 822 C CA . PHE A 1 105 ? 9.317 -6.743 -21.288 1.00 90.94 105 PHE A CA 1
ATOM 823 C C . PHE A 1 105 ? 8.276 -5.727 -21.776 1.00 90.94 105 PHE A C 1
ATOM 825 O O . PHE A 1 105 ? 7.510 -6.005 -22.698 1.00 90.94 105 PHE A O 1
ATOM 832 N N . ILE A 1 106 ? 8.286 -4.520 -21.207 1.00 90.50 106 ILE A N 1
ATOM 833 C CA . ILE A 1 106 ? 7.348 -3.456 -21.584 1.00 90.50 106 ILE A CA 1
ATOM 834 C C . ILE A 1 106 ? 7.638 -2.968 -23.003 1.00 90.50 106 ILE A C 1
ATOM 836 O O . ILE A 1 106 ? 6.704 -2.687 -23.750 1.00 90.50 106 ILE A O 1
ATOM 840 N N . GLY A 1 107 ? 8.910 -2.917 -23.407 1.00 89.19 107 GLY A N 1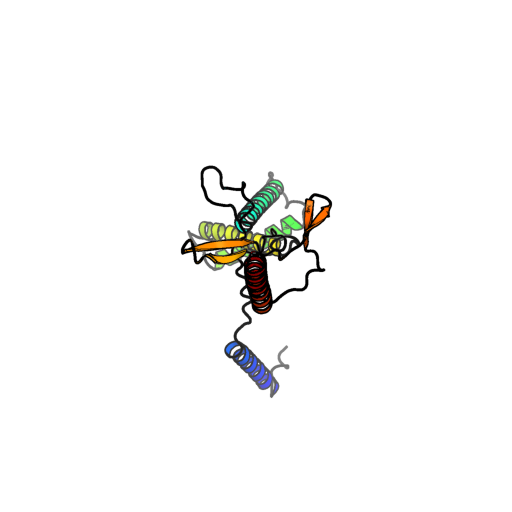
ATOM 841 C CA . GLY A 1 107 ? 9.312 -2.569 -24.769 1.00 89.19 107 GLY A CA 1
ATOM 842 C C . GLY A 1 107 ? 8.783 -3.559 -25.805 1.00 89.19 107 GLY A C 1
ATOM 843 O O . GLY A 1 107 ? 8.389 -3.146 -26.894 1.00 89.19 107 GLY A O 1
ATOM 844 N N . GLY A 1 108 ? 8.697 -4.843 -25.445 1.00 88.44 108 GLY A N 1
ATOM 845 C CA . GLY A 1 108 ? 8.080 -5.883 -26.269 1.00 88.44 108 GLY A CA 1
ATOM 846 C C . GLY A 1 108 ? 6.558 -5.758 -26.405 1.00 88.44 108 GLY A C 1
ATOM 847 O O . GLY A 1 108 ? 6.014 -6.153 -27.432 1.00 88.44 108 GLY A O 1
ATOM 848 N N . ILE A 1 109 ? 5.868 -5.193 -25.407 1.00 87.38 109 ILE A N 1
ATOM 849 C CA . ILE A 1 109 ? 4.401 -5.026 -25.412 1.00 87.38 109 ILE A CA 1
ATOM 850 C C . ILE A 1 109 ? 3.983 -3.703 -26.062 1.00 87.38 109 ILE A C 1
ATOM 852 O O . ILE A 1 109 ? 3.082 -3.663 -26.894 1.00 87.38 109 ILE A O 1
ATOM 856 N N . ALA A 1 110 ? 4.615 -2.610 -25.645 1.00 78.81 110 ALA A N 1
ATOM 857 C CA . ALA A 1 110 ? 4.186 -1.236 -25.886 1.00 78.81 110 ALA A CA 1
ATOM 858 C C . ALA A 1 110 ? 5.273 -0.415 -26.600 1.00 78.81 110 ALA A C 1
ATOM 860 O O . ALA A 1 110 ? 5.511 0.754 -26.277 1.00 78.81 110 ALA A O 1
ATOM 861 N N . GLY A 1 111 ? 5.974 -1.050 -27.543 1.00 76.56 111 GLY A N 1
ATOM 862 C CA . GLY A 1 111 ? 7.017 -0.415 -28.344 1.00 76.56 111 GLY A CA 1
ATOM 863 C C . GLY A 1 111 ? 6.518 0.801 -29.141 1.00 76.56 111 GLY A C 1
ATOM 864 O O . GLY A 1 111 ? 5.330 0.954 -29.419 1.00 76.56 111 GLY A O 1
ATOM 865 N N . GLY A 1 112 ? 7.445 1.683 -29.525 1.00 83.94 112 GLY A N 1
ATOM 866 C CA . GLY A 1 112 ? 7.163 2.874 -30.337 1.00 83.94 112 GLY A CA 1
ATOM 867 C C . GLY A 1 112 ? 7.163 4.187 -29.546 1.00 83.94 112 GLY A C 1
ATOM 868 O O . GLY A 1 112 ? 7.825 4.314 -28.517 1.00 83.94 112 GLY A O 1
ATOM 869 N N . ALA A 1 113 ? 6.438 5.195 -30.042 1.00 84.12 113 ALA A N 1
ATOM 870 C CA . ALA A 1 113 ? 6.506 6.569 -29.528 1.00 84.12 113 ALA A CA 1
ATOM 871 C C . ALA A 1 113 ? 6.024 6.724 -28.069 1.00 84.12 113 ALA A C 1
ATOM 873 O O . ALA A 1 113 ? 6.482 7.619 -27.359 1.00 84.12 113 ALA A O 1
ATOM 874 N N . HIS A 1 114 ? 5.132 5.843 -27.604 1.00 85.50 114 HIS A N 1
ATOM 875 C CA . HIS A 1 114 ? 4.529 5.919 -26.267 1.00 85.50 114 HIS A CA 1
ATOM 876 C C . HIS A 1 114 ? 5.249 5.088 -25.201 1.00 85.50 114 HIS A C 1
ATOM 878 O O . HIS A 1 114 ? 4.864 5.140 -24.032 1.00 85.50 114 HIS A O 1
ATOM 884 N N . PHE A 1 115 ? 6.316 4.373 -25.570 1.00 89.69 115 PHE A N 1
ATOM 885 C CA . PHE A 1 115 ? 7.032 3.465 -24.676 1.00 89.69 115 PHE A CA 1
ATOM 886 C C . PHE A 1 115 ? 7.424 4.124 -23.347 1.00 89.69 115 PHE A C 1
ATOM 888 O O . PHE A 1 115 ? 7.129 3.593 -22.283 1.00 89.69 115 PHE A O 1
ATOM 895 N N . ARG A 1 116 ? 8.026 5.321 -23.391 1.00 88.81 116 ARG A N 1
ATOM 896 C CA . ARG A 1 116 ? 8.489 6.026 -22.181 1.00 88.81 116 ARG A CA 1
ATOM 897 C C . ARG A 1 116 ? 7.349 6.384 -21.228 1.00 88.81 116 ARG A C 1
ATOM 899 O O . ARG A 1 116 ? 7.516 6.285 -20.018 1.00 88.81 116 ARG A O 1
ATOM 906 N N . LEU A 1 117 ? 6.202 6.800 -21.766 1.00 90.50 117 LEU A N 1
ATOM 907 C CA . LEU A 1 117 ? 5.035 7.158 -20.959 1.00 90.50 117 LEU A CA 1
ATOM 908 C C . LEU A 1 117 ? 4.461 5.919 -20.263 1.00 90.50 117 LEU A C 1
ATOM 910 O O . LEU A 1 117 ? 4.233 5.938 -19.055 1.00 90.50 117 LEU A O 1
ATOM 914 N N . ILE A 1 118 ? 4.280 4.839 -21.026 1.00 91.19 118 ILE A N 1
ATOM 915 C CA . ILE A 1 118 ? 3.719 3.578 -20.534 1.00 91.19 118 ILE A CA 1
ATOM 916 C C . ILE A 1 118 ? 4.663 2.939 -19.519 1.00 91.19 118 ILE A C 1
ATOM 918 O O . ILE A 1 118 ? 4.216 2.526 -18.454 1.00 91.19 118 ILE A O 1
ATOM 922 N N . PHE A 1 119 ? 5.964 2.923 -19.808 1.00 91.69 119 PHE A N 1
ATOM 923 C CA . PHE A 1 119 ? 6.983 2.421 -18.897 1.00 91.69 119 PHE A CA 1
ATOM 924 C C . PHE A 1 119 ? 6.972 3.176 -17.567 1.00 91.69 119 PHE A C 1
ATOM 926 O O . PHE A 1 119 ? 6.907 2.546 -16.517 1.00 91.69 119 PHE A O 1
ATOM 933 N N . ASN A 1 120 ? 6.974 4.513 -17.592 1.00 90.69 120 ASN A N 1
ATOM 934 C CA . ASN A 1 120 ? 6.990 5.311 -16.366 1.00 90.69 120 ASN A CA 1
ATOM 935 C C . ASN A 1 120 ? 5.735 5.083 -15.513 1.00 90.69 120 ASN A C 1
ATOM 937 O O . ASN A 1 120 ? 5.853 4.894 -14.306 1.00 90.69 120 ASN A O 1
ATOM 941 N N . MET A 1 121 ? 4.551 5.059 -16.131 1.00 92.25 121 MET A N 1
ATOM 942 C CA . MET A 1 121 ? 3.291 4.779 -15.434 1.00 92.25 121 MET A CA 1
ATOM 943 C C . MET A 1 121 ? 3.259 3.354 -14.871 1.00 92.25 121 MET A C 1
ATOM 945 O O . MET A 1 121 ? 2.859 3.139 -13.730 1.00 92.25 121 MET A O 1
ATOM 949 N N . PHE A 1 122 ? 3.689 2.370 -15.659 1.00 92.25 122 PHE A N 1
ATOM 950 C CA . PHE A 1 122 ? 3.748 0.986 -15.211 1.00 92.25 122 PHE A CA 1
ATOM 951 C C . PHE A 1 122 ? 4.715 0.833 -14.036 1.00 92.25 122 PHE A C 1
ATOM 953 O O . PHE A 1 122 ? 4.361 0.219 -13.037 1.00 92.25 122 PHE A O 1
ATOM 960 N N . MET A 1 123 ? 5.911 1.418 -14.124 1.00 91.56 123 MET A N 1
ATOM 961 C CA . MET A 1 123 ? 6.921 1.341 -13.071 1.00 91.56 123 MET A CA 1
ATOM 962 C C . MET A 1 123 ? 6.445 1.971 -11.764 1.00 91.56 123 MET A C 1
ATOM 964 O O . MET A 1 123 ? 6.681 1.397 -10.703 1.00 91.56 123 MET A O 1
ATOM 968 N N . THR A 1 124 ? 5.766 3.121 -11.808 1.00 91.94 124 THR A N 1
ATOM 969 C CA . THR A 1 124 ? 5.235 3.748 -10.589 1.00 91.94 124 THR A CA 1
ATOM 970 C C . THR A 1 124 ? 4.131 2.907 -9.963 1.00 91.94 124 THR A C 1
ATOM 972 O O . THR A 1 124 ? 4.197 2.637 -8.766 1.00 91.94 124 THR A O 1
ATOM 975 N N . ILE A 1 125 ? 3.167 2.427 -10.755 1.00 93.25 125 ILE A N 1
ATOM 976 C CA . ILE A 1 125 ? 2.099 1.543 -10.263 1.00 93.25 125 ILE A CA 1
ATOM 977 C C . ILE A 1 125 ? 2.698 0.261 -9.680 1.00 93.25 125 ILE A C 1
ATOM 979 O O . ILE A 1 125 ? 2.352 -0.125 -8.567 1.00 93.25 125 ILE A O 1
ATOM 983 N N . PHE A 1 126 ? 3.628 -0.371 -10.397 1.00 92.25 126 PHE A N 1
ATOM 984 C CA . PHE A 1 126 ? 4.293 -1.594 -9.962 1.00 92.25 126 PHE A CA 1
ATOM 985 C C . PHE A 1 126 ? 4.991 -1.410 -8.613 1.00 92.25 126 PHE A C 1
ATOM 987 O O . PHE A 1 126 ? 4.763 -2.200 -7.701 1.00 92.25 126 PHE A O 1
ATOM 994 N N . LEU A 1 127 ? 5.802 -0.358 -8.460 1.00 92.19 127 LEU A N 1
ATOM 995 C CA . LEU A 1 127 ? 6.522 -0.097 -7.212 1.00 92.19 127 LEU A CA 1
ATOM 996 C C . LEU A 1 127 ? 5.576 0.249 -6.056 1.00 92.19 127 LEU A C 1
ATOM 998 O O . LEU A 1 127 ? 5.798 -0.225 -4.944 1.00 92.19 127 LEU A O 1
ATOM 1002 N N . ILE A 1 128 ? 4.514 1.024 -6.302 1.00 92.75 128 ILE A N 1
ATOM 1003 C CA . ILE A 1 128 ? 3.506 1.346 -5.280 1.00 92.75 128 ILE A CA 1
ATOM 1004 C C . ILE A 1 128 ? 2.808 0.071 -4.803 1.00 92.75 128 ILE A C 1
ATOM 1006 O O . ILE A 1 128 ? 2.723 -0.161 -3.601 1.00 92.75 128 ILE A O 1
ATOM 1010 N N . VAL A 1 129 ? 2.354 -0.782 -5.724 1.00 92.81 129 VAL A N 1
ATOM 1011 C CA . VAL A 1 129 ? 1.675 -2.041 -5.380 1.00 92.81 129 VAL A CA 1
ATOM 1012 C C . VAL A 1 129 ? 2.628 -3.001 -4.669 1.00 92.81 129 VAL A C 1
ATOM 1014 O O . VAL A 1 129 ? 2.258 -3.593 -3.659 1.00 92.81 129 VAL A O 1
ATOM 1017 N N . LEU A 1 130 ? 3.870 -3.128 -5.144 1.00 92.25 130 LEU A N 1
ATOM 1018 C CA . LEU A 1 130 ? 4.888 -3.968 -4.513 1.00 92.25 130 LEU A CA 1
ATOM 1019 C C . LEU A 1 130 ? 5.146 -3.541 -3.061 1.00 92.25 130 LEU A C 1
ATOM 1021 O O . LEU A 1 130 ? 5.095 -4.377 -2.162 1.00 92.25 130 LEU A O 1
ATOM 1025 N N . LEU A 1 131 ? 5.383 -2.246 -2.828 1.00 91.81 131 LEU A N 1
ATOM 1026 C CA . LEU A 1 131 ? 5.647 -1.708 -1.492 1.00 91.81 131 LEU A CA 1
ATOM 1027 C C . LEU A 1 131 ? 4.415 -1.779 -0.588 1.00 91.81 131 LEU A C 1
ATOM 1029 O O . LEU A 1 131 ? 4.553 -2.131 0.579 1.00 91.81 131 LEU A O 1
ATOM 1033 N N . SER A 1 132 ? 3.222 -1.509 -1.121 1.00 90.06 132 SER A N 1
ATOM 1034 C CA . SER A 1 132 ? 1.962 -1.651 -0.384 1.00 90.06 132 SER A CA 1
ATOM 1035 C C . SER A 1 132 ? 1.753 -3.091 0.086 1.00 90.06 132 SER A C 1
ATOM 1037 O O . SER A 1 132 ? 1.406 -3.323 1.241 1.00 90.06 132 SER A O 1
ATOM 1039 N N . ASN A 1 133 ? 2.029 -4.068 -0.779 1.00 89.94 133 ASN A N 1
ATOM 1040 C CA . ASN A 1 133 ? 1.936 -5.480 -0.424 1.00 89.94 133 ASN A CA 1
ATOM 1041 C C . ASN A 1 133 ? 3.002 -5.867 0.606 1.00 89.94 133 ASN A C 1
ATOM 1043 O O . ASN A 1 133 ? 2.710 -6.593 1.549 1.00 89.94 133 ASN A O 1
ATOM 1047 N N . TRP A 1 134 ? 4.230 -5.366 0.475 1.00 89.75 134 TRP A N 1
ATOM 1048 C CA . TRP A 1 134 ? 5.295 -5.645 1.443 1.00 89.75 134 TRP A CA 1
ATOM 1049 C C . TRP A 1 134 ? 5.047 -4.995 2.803 1.00 89.75 134 TRP A C 1
ATOM 1051 O O . TRP A 1 134 ? 5.422 -5.566 3.822 1.00 89.75 134 TRP A O 1
ATOM 1061 N N . MET A 1 135 ? 4.370 -3.848 2.845 1.00 86.56 135 MET A N 1
ATOM 1062 C CA . MET A 1 135 ? 3.938 -3.233 4.097 1.00 86.56 135 MET A CA 1
ATOM 1063 C C . MET A 1 135 ? 2.955 -4.109 4.871 1.00 86.56 135 MET A C 1
ATOM 1065 O O . MET A 1 135 ? 3.054 -4.164 6.090 1.00 86.56 135 MET A O 1
ATOM 1069 N N . SER A 1 136 ? 2.069 -4.842 4.192 1.00 80.94 136 SER A N 1
ATOM 1070 C CA . SER A 1 136 ? 1.137 -5.762 4.865 1.00 80.94 136 SER A CA 1
ATOM 1071 C C . SER A 1 136 ? 1.828 -6.938 5.570 1.00 80.94 136 SER A C 1
ATOM 1073 O O . SER A 1 136 ? 1.246 -7.559 6.453 1.00 80.94 136 SER A O 1
ATOM 1075 N N . LEU A 1 137 ? 3.088 -7.238 5.220 1.00 86.31 137 LEU A N 1
ATOM 1076 C CA . LEU A 1 137 ? 3.894 -8.236 5.931 1.00 86.31 137 LEU A CA 1
ATOM 1077 C C . LEU A 1 137 ? 4.487 -7.689 7.238 1.00 86.31 137 LEU A C 1
ATOM 1079 O O . LEU A 1 137 ? 5.009 -8.468 8.036 1.00 86.31 137 LEU A O 1
ATOM 1083 N N . ILE A 1 138 ? 4.462 -6.371 7.455 1.00 84.44 138 ILE A N 1
ATOM 1084 C CA . ILE A 1 138 ? 5.004 -5.761 8.666 1.00 84.44 138 ILE A CA 1
ATOM 1085 C C . ILE A 1 138 ? 4.006 -6.000 9.808 1.00 84.44 138 ILE A C 1
ATOM 1087 O O . ILE A 1 138 ? 2.876 -5.510 9.738 1.00 84.44 138 ILE A O 1
ATOM 1091 N N . PRO A 1 139 ? 4.404 -6.710 10.881 1.00 77.06 139 PRO A N 1
ATOM 1092 C CA . PRO A 1 139 ? 3.530 -6.902 12.030 1.00 77.06 139 PRO A CA 1
ATOM 1093 C C . PRO A 1 139 ? 3.185 -5.539 12.636 1.00 77.06 139 PRO A C 1
ATOM 1095 O O . PRO A 1 139 ? 4.073 -4.721 12.878 1.00 77.06 139 PRO A O 1
ATOM 1098 N N . GLY A 1 140 ? 1.898 -5.291 12.866 1.00 75.19 140 GLY A N 1
ATOM 1099 C CA . GLY A 1 140 ? 1.394 -4.003 13.341 1.00 75.19 140 GLY A CA 1
ATOM 1100 C C . GLY A 1 140 ? 0.644 -3.192 12.282 1.00 75.19 140 GLY A C 1
ATOM 1101 O O . GLY A 1 140 ? -0.174 -2.354 12.655 1.00 75.19 140 GLY A O 1
ATOM 1102 N N . VAL A 1 141 ? 0.864 -3.450 10.987 1.00 76.69 141 VAL A N 1
ATOM 1103 C CA . VAL A 1 141 ? 0.060 -2.858 9.904 1.00 76.69 141 VAL A CA 1
ATOM 1104 C C . VAL A 1 141 ? -1.273 -3.602 9.832 1.00 76.69 141 VAL A C 1
ATOM 1106 O O . VAL A 1 141 ? -1.295 -4.828 9.838 1.00 76.69 141 VAL A O 1
ATOM 1109 N N . ASP A 1 142 ? -2.380 -2.859 9.843 1.00 73.25 142 ASP A N 1
ATOM 1110 C CA . ASP A 1 142 ? -3.773 -3.348 9.855 1.00 73.25 142 ASP A CA 1
ATOM 1111 C C . ASP A 1 142 ? -4.192 -4.228 11.055 1.00 73.25 142 ASP A C 1
ATOM 1113 O O . ASP A 1 142 ? -5.374 -4.522 11.215 1.00 73.25 142 ASP A O 1
ATOM 1117 N N . THR A 1 143 ? -3.265 -4.609 11.943 1.00 72.56 143 THR A N 1
ATOM 1118 C CA . THR A 1 143 ? -3.555 -5.394 13.159 1.00 72.56 143 THR A CA 1
ATOM 1119 C C . THR A 1 143 ? -3.705 -4.548 14.424 1.00 72.56 143 THR A C 1
ATOM 1121 O O . THR A 1 143 ? -4.186 -5.051 15.436 1.00 72.56 143 THR A O 1
ATOM 1124 N N . VAL A 1 144 ? -3.248 -3.292 14.407 1.00 75.19 144 VAL A N 1
ATOM 1125 C CA . VAL A 1 144 ? -3.373 -2.347 15.528 1.00 75.19 144 VAL A CA 1
ATOM 1126 C C . VAL A 1 144 ? -4.476 -1.350 15.190 1.00 75.19 144 VAL A C 1
ATOM 1128 O O . VAL A 1 144 ? -4.368 -0.633 14.198 1.00 75.19 144 VAL A O 1
ATOM 1131 N N . GLY A 1 145 ? -5.518 -1.313 16.017 1.00 73.12 145 GLY A N 1
ATOM 1132 C CA . GLY A 1 145 ? -6.665 -0.413 15.875 1.00 73.12 145 GLY A CA 1
ATOM 1133 C C . GLY A 1 145 ? -7.057 0.211 17.210 1.00 73.12 145 GLY A C 1
ATOM 1134 O O . GLY A 1 145 ? -6.464 -0.102 18.250 1.00 73.12 145 GLY A O 1
ATOM 1135 N N . PHE A 1 146 ? -8.040 1.106 17.194 1.00 73.81 146 PHE A N 1
ATOM 1136 C CA . PHE A 1 146 ? -8.551 1.719 18.416 1.00 73.81 146 PHE A CA 1
ATOM 1137 C C . PHE A 1 146 ? -9.694 0.886 18.997 1.00 73.81 146 PHE A C 1
ATOM 1139 O O . PHE A 1 146 ? -10.498 0.289 18.285 1.00 73.81 146 PHE A O 1
ATOM 1146 N N . ILE A 1 147 ? -9.761 0.839 20.327 1.00 69.44 147 ILE A N 1
ATOM 1147 C CA . ILE A 1 147 ? -10.857 0.176 21.031 1.00 69.44 147 ILE A CA 1
ATOM 1148 C C . ILE A 1 147 ? -12.015 1.171 21.101 1.00 69.44 147 ILE A C 1
ATOM 1150 O O . ILE A 1 147 ? -11.879 2.236 21.706 1.00 69.44 147 ILE A O 1
ATOM 1154 N N . HIS A 1 148 ? -13.144 0.820 20.489 1.00 65.06 148 HIS A N 1
ATOM 1155 C CA . HIS A 1 148 ? -14.385 1.588 20.586 1.00 65.06 148 HIS A CA 1
ATOM 1156 C C . HIS A 1 148 ? -15.340 0.880 21.551 1.00 65.06 148 HIS A C 1
ATOM 1158 O O . HIS A 1 148 ? -15.425 -0.350 21.508 1.00 65.06 148 HIS A O 1
ATOM 1164 N N . PRO A 1 149 ? -16.062 1.612 22.418 1.00 60.50 149 PRO A N 1
ATOM 1165 C CA . PRO A 1 149 ? -17.108 1.003 23.230 1.00 60.50 149 PRO A CA 1
ATOM 1166 C C . PRO A 1 149 ? -18.190 0.420 22.313 1.00 60.50 149 PRO A C 1
ATOM 1168 O O . PRO A 1 149 ? -18.543 1.032 21.300 1.00 60.50 149 PRO A O 1
ATOM 1171 N N . HIS A 1 150 ? -18.730 -0.751 22.658 1.00 57.38 150 HIS A N 1
ATOM 1172 C CA . HIS A 1 150 ? -19.923 -1.251 21.981 1.00 57.38 150 HIS A CA 1
ATOM 1173 C C . HIS A 1 150 ? -21.068 -0.275 22.247 1.00 57.38 150 HIS A C 1
ATOM 1175 O O . HIS A 1 150 ? -21.340 0.094 23.387 1.00 57.38 150 HIS A O 1
ATOM 1181 N N . VAL A 1 151 ? -21.734 0.165 21.185 1.00 58.47 151 VAL A N 1
ATOM 1182 C CA . VAL A 1 151 ? -22.892 1.045 21.294 1.00 58.47 151 VAL A CA 1
ATOM 1183 C C . VAL A 1 151 ? -24.111 0.304 20.771 1.00 58.47 151 VAL A C 1
ATOM 1185 O O . VAL A 1 151 ? -24.084 -0.217 19.655 1.00 58.47 151 VAL A O 1
ATOM 1188 N N . LYS A 1 152 ? -25.188 0.288 21.556 1.00 58.19 152 LYS A N 1
ATOM 1189 C CA . LYS A 1 152 ? -26.521 -0.100 21.095 1.00 58.19 152 LYS A CA 1
ATOM 1190 C C . LYS A 1 152 ? -27.389 1.141 20.922 1.00 58.19 152 LYS A C 1
ATOM 1192 O O . LYS A 1 152 ? -27.412 2.030 21.774 1.00 58.19 152 LYS A O 1
ATOM 1197 N N . GLU A 1 153 ? -28.124 1.188 19.819 1.00 62.44 153 GLU A N 1
ATOM 1198 C CA . GLU A 1 153 ? -29.181 2.176 19.617 1.00 62.44 153 GLU A CA 1
ATOM 1199 C C . GLU A 1 153 ? -30.435 1.694 20.351 1.00 62.44 153 GLU A C 1
ATOM 1201 O O . GLU A 1 153 ? -31.032 0.680 19.985 1.00 62.44 153 GLU A O 1
ATOM 1206 N N . LYS A 1 154 ? -30.835 2.398 21.412 1.00 63.25 154 LYS A N 1
ATOM 1207 C CA . LYS A 1 154 ? -32.085 2.134 22.128 1.00 63.25 154 LYS A CA 1
ATOM 1208 C C . LYS A 1 154 ? -33.114 3.175 21.712 1.00 63.25 154 LYS A C 1
ATOM 1210 O O . LYS A 1 154 ? -32.870 4.372 21.840 1.00 63.25 154 LYS A O 1
ATOM 1215 N N . PHE A 1 155 ? -34.256 2.720 21.209 1.00 67.75 155 PHE A N 1
ATOM 1216 C CA . PHE A 1 155 ? -35.386 3.602 20.938 1.00 67.75 155 PHE A CA 1
ATOM 1217 C C . PHE A 1 155 ? -35.964 4.101 22.265 1.00 67.75 155 PHE A C 1
ATOM 1219 O O . PHE A 1 155 ? -36.347 3.291 23.113 1.00 67.75 155 PHE A O 1
ATOM 1226 N N . ASP A 1 156 ? -35.993 5.417 22.452 1.00 69.31 156 ASP A N 1
ATOM 1227 C CA . ASP A 1 156 ? -36.610 6.053 23.608 1.00 69.31 156 ASP A CA 1
ATOM 1228 C C . ASP A 1 156 ? -38.088 6.367 23.287 1.00 69.31 156 ASP A C 1
ATOM 1230 O O . ASP A 1 156 ? -38.371 7.195 22.412 1.00 69.31 156 ASP A O 1
ATOM 1234 N N . PRO A 1 157 ? -39.053 5.696 23.945 1.00 66.12 157 PRO A N 1
ATOM 1235 C CA . PRO A 1 157 ? -40.470 5.873 23.651 1.00 66.12 157 PRO A CA 1
ATOM 1236 C C . PRO A 1 157 ? -41.014 7.253 24.050 1.00 66.12 157 PRO A C 1
ATOM 1238 O O . PRO A 1 157 ? -42.050 7.648 23.516 1.00 66.12 157 PRO A O 1
ATOM 1241 N N . GLU A 1 158 ? -40.347 7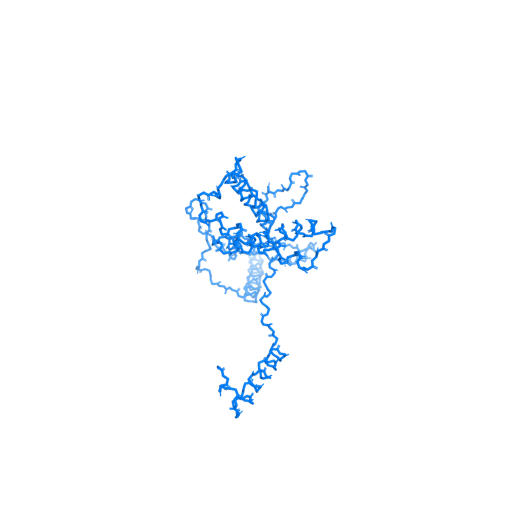.996 24.941 1.00 71.69 158 GLU A N 1
ATOM 1242 C CA . GLU A 1 158 ? -40.797 9.325 25.379 1.00 71.69 158 GLU A CA 1
ATOM 1243 C C . GLU A 1 158 ? -40.340 10.438 24.431 1.00 71.69 158 GLU A C 1
ATOM 1245 O O . GLU A 1 158 ? -41.081 11.390 24.186 1.00 71.69 158 GLU A O 1
ATOM 1250 N N . THR A 1 159 ? -39.137 10.312 23.867 1.00 72.38 159 THR A N 1
ATOM 1251 C CA . THR A 1 159 ? -38.538 11.329 22.987 1.00 72.38 159 THR A CA 1
ATOM 1252 C C . THR A 1 159 ? -38.626 10.990 21.497 1.00 72.38 159 THR A C 1
ATOM 1254 O O . THR A 1 159 ? -38.357 11.856 20.669 1.00 72.38 159 THR A O 1
ATOM 1257 N N . GLN A 1 160 ? -39.062 9.772 21.138 1.00 71.12 160 GLN A N 1
ATOM 1258 C CA . GLN A 1 160 ? -39.120 9.254 19.758 1.00 71.12 160 GLN A CA 1
ATOM 1259 C C . GLN A 1 160 ? -37.763 9.290 19.024 1.00 71.12 160 GLN A C 1
ATOM 1261 O O . GLN A 1 160 ? -37.720 9.240 17.793 1.00 71.12 160 GLN A O 1
ATOM 1266 N N . GLU A 1 161 ? -36.651 9.344 19.760 1.00 68.19 161 GLU A N 1
ATOM 1267 C CA . GLU A 1 161 ? -35.292 9.353 19.217 1.00 68.19 161 GLU A CA 1
ATOM 1268 C C . GLU A 1 161 ? -34.541 8.061 19.567 1.00 68.19 161 GLU A C 1
ATOM 1270 O O . GLU A 1 161 ? -34.788 7.405 20.583 1.00 68.19 161 GLU A O 1
ATOM 1275 N N . TYR A 1 162 ? -33.597 7.677 18.707 1.00 62.78 162 TYR A N 1
ATOM 1276 C CA . TYR A 1 162 ? -32.673 6.582 18.991 1.00 62.78 162 TYR A CA 1
ATOM 1277 C C . TYR A 1 162 ? -31.522 7.118 19.839 1.00 62.78 162 TYR A C 1
ATOM 1279 O O . TYR A 1 162 ? -30.690 7.891 19.362 1.00 62.78 162 TYR A O 1
ATOM 1287 N N . LYS A 1 163 ? -31.455 6.701 21.104 1.00 54.53 163 LYS A N 1
ATOM 1288 C CA . LYS A 1 163 ? -30.356 7.051 21.999 1.00 54.53 163 LYS A CA 1
ATOM 1289 C C . LYS A 1 163 ? -29.250 6.004 21.899 1.00 54.53 163 LYS A C 1
ATOM 1291 O O . LYS A 1 163 ? -29.456 4.817 22.134 1.00 54.53 163 LYS A O 1
ATOM 1296 N N . VAL A 1 164 ? -28.063 6.482 21.559 1.00 59.97 164 VAL A N 1
ATOM 1297 C CA . VAL A 1 164 ? -26.790 5.751 21.530 1.00 59.97 164 VAL A CA 1
ATOM 1298 C C . VAL A 1 164 ? -26.366 5.506 22.984 1.00 59.97 164 VAL A C 1
ATOM 1300 O O . VAL A 1 164 ? -25.933 6.435 23.665 1.00 59.97 164 VAL A O 1
ATOM 1303 N N . ILE A 1 165 ? -26.552 4.284 23.492 1.00 57.22 165 ILE A N 1
ATOM 1304 C CA . ILE A 1 165 ? -26.115 3.879 24.837 1.00 57.22 165 ILE A CA 1
ATOM 1305 C C . ILE A 1 165 ? -24.857 3.024 24.681 1.00 57.22 165 ILE A C 1
ATOM 1307 O O . ILE A 1 165 ? -24.857 2.041 23.939 1.00 57.22 165 ILE A O 1
ATOM 1311 N N . THR A 1 166 ? -23.780 3.405 25.367 1.00 55.28 166 THR A N 1
ATOM 1312 C CA . THR A 1 166 ? -22.580 2.574 25.501 1.00 55.28 166 THR A CA 1
ATOM 1313 C C . THR A 1 166 ? -22.915 1.370 26.369 1.00 55.28 166 THR A C 1
ATOM 1315 O O . THR A 1 166 ? -23.269 1.530 27.534 1.00 55.28 166 THR A O 1
ATOM 1318 N N . THR A 1 167 ? -22.854 0.177 25.790 1.00 55.12 167 THR A N 1
ATOM 1319 C CA . THR A 1 167 ? -22.895 -1.074 26.540 1.00 55.12 167 THR A CA 1
ATOM 1320 C C . THR A 1 167 ? -21.476 -1.331 27.033 1.00 55.12 167 THR A C 1
ATOM 1322 O O . THR A 1 167 ? -20.535 -1.285 26.235 1.00 55.12 167 THR A O 1
ATOM 1325 N N . ASP A 1 168 ? -21.307 -1.531 28.341 1.00 54.09 168 ASP A N 1
ATOM 1326 C CA . ASP A 1 168 ? -20.008 -1.700 29.006 1.00 54.09 168 ASP A CA 1
ATOM 1327 C C . ASP A 1 168 ? -19.393 -3.070 28.656 1.00 54.09 168 ASP A C 1
ATOM 1329 O O . ASP A 1 168 ? -19.280 -3.965 29.484 1.00 54.09 168 ASP A O 1
ATOM 1333 N N . GLY A 1 169 ? -19.054 -3.272 27.383 1.00 52.84 169 GLY A N 1
ATOM 1334 C CA . GLY A 1 169 ? -18.628 -4.567 26.855 1.00 52.84 169 GLY A CA 1
ATOM 1335 C C . GLY A 1 169 ? -17.137 -4.863 27.003 1.00 52.84 169 GLY A C 1
ATOM 1336 O O . GLY A 1 169 ? -16.728 -5.980 26.704 1.00 52.84 169 GLY A O 1
ATOM 1337 N N . PHE A 1 170 ? -16.305 -3.901 27.426 1.00 56.66 170 PHE A N 1
ATOM 1338 C CA . PHE A 1 170 ? -14.854 -4.108 27.507 1.00 56.66 170 PHE A CA 1
ATOM 1339 C C . PHE A 1 170 ? -14.205 -3.350 28.666 1.00 56.66 170 PHE A C 1
ATOM 1341 O O . PHE A 1 170 ? -14.181 -2.119 28.686 1.00 56.66 170 PHE A O 1
ATOM 1348 N N . GLU A 1 171 ? -13.571 -4.087 29.578 1.00 57.72 171 GLU A N 1
ATOM 1349 C CA . GLU A 1 171 ? -12.562 -3.529 30.478 1.00 57.72 171 GLU A CA 1
ATOM 1350 C C . GLU A 1 171 ? -11.190 -3.505 29.781 1.00 57.72 171 GLU A C 1
ATOM 1352 O O . GLU A 1 171 ? -10.787 -4.474 29.130 1.00 57.72 171 GLU A O 1
ATOM 1357 N N . ILE A 1 172 ? -10.452 -2.398 29.913 1.00 61.62 172 ILE A N 1
ATOM 1358 C CA . ILE A 1 172 ? -9.104 -2.225 29.349 1.00 61.62 172 ILE A CA 1
ATOM 1359 C C . ILE A 1 172 ? -8.045 -2.197 30.456 1.00 61.62 172 ILE A C 1
ATOM 1361 O O . ILE A 1 172 ? -8.181 -1.472 31.440 1.00 61.62 172 ILE A O 1
ATOM 1365 N N . TYR A 1 173 ? -6.946 -2.930 30.275 1.00 59.06 173 TYR A N 1
ATOM 1366 C CA . TYR A 1 173 ? -5.741 -2.770 31.089 1.00 59.06 173 TYR A CA 1
ATOM 1367 C C . TYR A 1 173 ? -4.776 -1.796 30.415 1.00 59.06 173 TYR A C 1
ATOM 1369 O O . TYR A 1 173 ? -4.484 -1.908 29.222 1.00 59.06 173 TYR A O 1
ATOM 1377 N N . GLN A 1 174 ? -4.236 -0.857 31.194 1.00 62.41 174 GLN A N 1
ATOM 1378 C CA . GLN A 1 174 ? -3.218 0.077 30.723 1.00 62.41 174 GLN A CA 1
ATOM 1379 C C . GLN A 1 174 ? -1.831 -0.578 30.807 1.00 62.41 174 GLN A C 1
ATOM 1381 O O . GLN A 1 174 ? -1.310 -0.842 31.890 1.00 62.41 174 GLN A O 1
ATOM 1386 N N . GLY A 1 175 ? -1.239 -0.865 29.651 1.00 70.81 175 GLY A N 1
ATOM 1387 C CA . GLY A 1 175 ? 0.112 -1.398 29.515 1.00 70.81 175 GLY A CA 1
ATOM 1388 C C . GLY A 1 175 ? 1.200 -0.320 29.504 1.00 70.81 175 GLY A C 1
ATOM 1389 O O . GLY A 1 175 ? 0.969 0.874 29.714 1.00 70.81 175 GLY A O 1
ATOM 1390 N N . PHE A 1 176 ? 2.433 -0.760 29.255 1.00 54.34 176 PHE A N 1
ATOM 1391 C CA . PHE A 1 176 ? 3.601 0.116 29.191 1.00 54.34 176 PHE A CA 1
ATOM 1392 C C . PHE A 1 176 ? 3.531 1.053 27.970 1.00 54.34 176 PHE A C 1
ATOM 1394 O O . PHE A 1 176 ? 3.113 0.638 26.892 1.00 54.34 176 PHE A O 1
ATOM 1401 N N . LEU A 1 177 ? 3.943 2.318 28.139 1.00 62.34 177 LEU A N 1
ATOM 1402 C CA . LEU A 1 177 ? 3.903 3.374 27.107 1.00 62.34 177 LEU A CA 1
ATOM 1403 C C . LEU A 1 177 ? 2.503 3.703 26.543 1.00 62.34 177 LEU A C 1
ATOM 1405 O O . LEU A 1 177 ? 2.386 4.166 25.413 1.00 62.34 177 LEU A O 1
ATOM 1409 N N . GLY A 1 178 ? 1.437 3.510 27.327 1.00 57.84 178 GLY A N 1
ATOM 1410 C CA . GLY A 1 178 ? 0.079 3.902 26.919 1.00 57.84 178 GLY A CA 1
ATOM 1411 C C . GLY A 1 178 ? -0.580 2.948 25.919 1.00 57.84 178 GLY A C 1
ATOM 1412 O O . GLY A 1 178 ? -1.623 3.273 25.362 1.00 57.84 178 GLY A O 1
ATOM 1413 N N . ILE A 1 179 ? 0.011 1.771 25.704 1.00 62.38 179 ILE A N 1
ATOM 1414 C CA . ILE A 1 179 ? -0.604 0.679 24.951 1.00 62.38 179 ILE A CA 1
ATOM 1415 C C . ILE A 1 179 ? -1.655 0.022 25.852 1.00 62.38 179 ILE A C 1
ATOM 1417 O O . ILE A 1 179 ? -1.303 -0.515 26.900 1.00 62.38 179 ILE A O 1
ATOM 1421 N N . SER A 1 180 ? -2.925 0.044 25.455 1.00 68.69 180 SER A N 1
ATOM 1422 C CA . SER A 1 180 ? -4.012 -0.633 26.176 1.00 68.69 180 SER A CA 1
ATOM 1423 C C . SER A 1 180 ? -4.339 -1.986 25.543 1.00 68.69 180 SER A C 1
ATOM 1425 O O . SER A 1 180 ? -4.262 -2.132 24.325 1.00 68.69 180 SER A O 1
ATOM 1427 N N . TYR A 1 181 ? -4.719 -2.971 26.357 1.00 68.69 181 TYR A N 1
ATOM 1428 C CA . TYR A 1 181 ? -5.179 -4.287 25.896 1.00 68.69 181 TYR A CA 1
ATOM 1429 C C . TYR A 1 181 ? -6.490 -4.687 26.580 1.00 68.69 181 TYR A C 1
ATOM 1431 O O . TYR A 1 181 ? -6.784 -4.241 27.689 1.00 68.69 181 TYR A O 1
ATOM 1439 N N . VAL A 1 182 ? -7.288 -5.505 25.889 1.00 69.31 182 VAL A N 1
ATOM 1440 C CA . VAL A 1 182 ? -8.610 -5.952 26.354 1.00 69.31 182 VAL A CA 1
ATOM 1441 C C . VAL A 1 182 ? -8.448 -6.971 27.483 1.00 69.31 182 VAL A C 1
ATOM 1443 O O . VAL A 1 182 ? -7.627 -7.888 27.384 1.00 69.31 182 VAL A O 1
ATOM 1446 N N . ASN A 1 183 ? -9.227 -6.816 28.554 1.00 61.03 183 ASN A N 1
ATOM 1447 C CA . ASN A 1 183 ? -9.319 -7.800 29.623 1.00 61.03 183 ASN A CA 1
ATOM 1448 C C . ASN A 1 183 ? -10.005 -9.073 29.095 1.00 61.03 183 ASN A C 1
ATOM 1450 O O . ASN A 1 183 ? -11.185 -9.063 28.759 1.00 61.03 183 ASN A O 1
ATOM 1454 N N . GLY A 1 184 ? -9.268 -10.185 29.034 1.00 55.66 184 GLY A N 1
ATOM 1455 C CA . GLY A 1 184 ? -9.798 -11.484 28.602 1.00 55.66 184 GLY A CA 1
ATOM 1456 C C . GLY A 1 184 ? -10.720 -12.178 29.616 1.00 55.66 184 GLY A C 1
ATOM 1457 O O . GLY A 1 184 ? -11.073 -13.329 29.391 1.00 55.66 184 GLY A O 1
ATOM 1458 N N . GLN A 1 185 ? -11.057 -11.534 30.741 1.00 49.22 185 GLN A N 1
ATOM 1459 C CA . GLN A 1 185 ? -11.962 -12.073 31.766 1.00 49.22 185 GLN A CA 1
ATOM 1460 C C . GLN A 1 185 ? -13.448 -11.781 31.506 1.00 49.22 185 GLN A C 1
ATOM 1462 O O . GLN A 1 185 ? -14.290 -12.303 32.233 1.00 49.22 185 GLN A O 1
ATOM 1467 N N . CYS A 1 186 ? -13.787 -10.967 30.503 1.00 51.47 186 CYS A N 1
ATOM 1468 C CA . CYS A 1 186 ? -15.174 -10.770 30.091 1.00 51.47 186 CYS A CA 1
ATOM 1469 C C . CYS A 1 186 ? -15.582 -11.908 29.145 1.00 51.47 186 CYS A C 1
ATOM 1471 O O . CYS A 1 186 ? -15.015 -12.041 28.057 1.00 51.47 186 CYS A O 1
ATOM 1473 N N . ASP A 1 187 ? -16.555 -12.728 29.547 1.00 50.09 187 ASP A N 1
ATOM 1474 C CA . ASP A 1 187 ? -17.147 -13.715 28.644 1.00 50.09 187 ASP A CA 1
ATOM 1475 C C . ASP A 1 187 ? -17.853 -12.990 27.493 1.00 50.09 187 ASP A C 1
ATOM 1477 O O . ASP A 1 187 ? -18.602 -12.035 27.702 1.00 50.09 187 ASP A O 1
ATOM 1481 N N . TRP A 1 188 ? -17.613 -13.439 26.260 1.00 59.34 188 TRP A N 1
ATOM 1482 C CA . TRP A 1 188 ? -18.357 -12.945 25.106 1.00 59.34 188 TRP A CA 1
ATOM 1483 C C . TRP A 1 188 ? -19.836 -13.305 25.286 1.00 59.34 188 TRP A C 1
ATOM 1485 O O . TRP A 1 188 ? -20.190 -14.484 25.316 1.00 59.34 188 TRP A O 1
ATOM 1495 N N . VAL A 1 189 ? -20.696 -12.295 25.410 1.00 59.50 189 VAL A N 1
ATOM 1496 C CA . VAL A 1 189 ? -22.149 -12.470 25.508 1.00 59.50 189 VAL A CA 1
ATOM 1497 C C . VAL A 1 189 ? -22.746 -12.273 24.120 1.00 59.50 189 VAL A C 1
ATOM 1499 O O . VAL A 1 189 ? -22.417 -11.310 23.423 1.00 59.50 189 VAL A O 1
ATOM 1502 N N . SER A 1 190 ? -23.611 -13.191 23.681 1.00 60.25 190 SER A N 1
ATOM 1503 C CA . SER A 1 190 ? -24.265 -13.022 22.386 1.00 60.25 190 SER A CA 1
ATOM 1504 C C . SER A 1 190 ? -25.221 -11.820 22.432 1.00 60.25 190 SER A C 1
ATOM 1506 O O . SER A 1 190 ? -25.822 -11.558 23.476 1.00 60.25 190 SER A O 1
ATOM 1508 N N . PRO A 1 191 ? -25.452 -11.111 21.310 1.00 66.50 191 PRO A N 1
ATOM 1509 C CA . PRO A 1 191 ? -26.394 -9.988 21.287 1.00 66.50 191 PRO A CA 1
ATOM 1510 C C . PRO A 1 191 ? -27.803 -10.352 21.783 1.00 66.50 191 PRO A C 1
ATOM 1512 O O . PRO A 1 191 ? -28.523 -9.490 22.283 1.00 66.50 191 PRO A O 1
ATOM 1515 N N . ALA A 1 192 ? -28.192 -11.625 21.647 1.00 67.06 192 ALA A N 1
ATOM 1516 C CA . ALA A 1 192 ? -29.464 -12.148 22.131 1.00 67.06 192 ALA A CA 1
ATOM 1517 C C . ALA A 1 192 ? -29.483 -12.318 23.659 1.00 67.06 192 ALA A C 1
ATOM 1519 O O . ALA A 1 192 ? -30.456 -11.925 24.300 1.00 67.06 192 ALA A O 1
ATOM 1520 N N . ASP A 1 193 ? -28.407 -12.857 24.235 1.00 65.56 193 ASP A N 1
ATOM 1521 C CA . ASP A 1 193 ? -28.287 -13.062 25.684 1.00 65.56 193 ASP A CA 1
ATOM 1522 C C . ASP A 1 193 ? -28.180 -11.725 26.424 1.00 65.56 193 ASP A C 1
ATOM 1524 O O . ASP A 1 193 ? -28.756 -11.539 27.494 1.00 65.56 193 ASP A O 1
ATOM 1528 N N . GLU A 1 194 ? -27.513 -10.752 25.810 1.00 63.50 194 GLU A N 1
ATOM 1529 C CA . GLU A 1 194 ? -27.373 -9.405 26.350 1.00 63.50 194 GLU A CA 1
ATOM 1530 C C . GLU A 1 194 ? -28.705 -8.638 26.291 1.00 63.50 194 GLU A C 1
ATOM 1532 O O . GLU A 1 194 ? -29.108 -8.012 27.265 1.00 63.50 194 GLU A O 1
ATOM 1537 N N . ALA A 1 195 ? -29.454 -8.757 25.186 1.00 62.75 195 ALA A N 1
ATOM 1538 C CA . ALA A 1 195 ? -30.801 -8.191 25.088 1.00 62.75 195 ALA A CA 1
ATOM 1539 C C . ALA A 1 195 ? -31.772 -8.812 26.109 1.00 62.75 195 ALA A C 1
ATOM 1541 O O . ALA A 1 195 ? -32.645 -8.119 26.632 1.00 62.75 195 ALA A O 1
ATOM 1542 N N . ALA A 1 196 ? -31.615 -10.104 26.412 1.00 69.19 196 ALA A N 1
ATOM 1543 C CA . ALA A 1 196 ? -32.396 -10.775 27.443 1.00 69.19 196 ALA A CA 1
ATOM 1544 C C . ALA A 1 196 ? -32.030 -10.285 28.856 1.00 69.19 196 ALA A C 1
ATOM 1546 O O . ALA A 1 196 ? -32.930 -10.058 29.666 1.00 69.19 196 ALA A O 1
ATOM 1547 N N . ALA A 1 197 ? -30.741 -10.077 29.141 1.00 64.94 197 ALA A N 1
ATOM 1548 C CA . ALA A 1 197 ? -30.271 -9.536 30.416 1.00 64.94 197 ALA A CA 1
ATOM 1549 C C . ALA A 1 197 ? -30.740 -8.086 30.637 1.00 64.94 197 ALA A C 1
ATOM 1551 O O . ALA A 1 197 ? -31.262 -7.767 31.706 1.00 64.94 197 ALA A O 1
ATOM 1552 N N . ASP A 1 198 ? -30.650 -7.239 29.608 1.00 67.12 198 ASP A N 1
ATOM 1553 C CA . ASP A 1 198 ? -31.114 -5.848 29.648 1.00 67.12 198 ASP A CA 1
ATOM 1554 C C . ASP A 1 198 ? -32.637 -5.764 29.857 1.00 67.12 198 ASP A C 1
ATOM 1556 O O . ASP A 1 198 ? -33.126 -4.955 30.650 1.00 67.12 198 ASP A O 1
ATOM 1560 N N . ALA A 1 199 ? -33.404 -6.623 29.177 1.00 68.38 199 ALA A N 1
ATOM 1561 C CA . ALA A 1 199 ? -34.854 -6.704 29.344 1.00 68.38 199 ALA A CA 1
ATOM 1562 C C . ALA A 1 199 ? -35.249 -7.194 30.746 1.00 68.38 199 ALA A C 1
ATOM 1564 O O . ALA A 1 199 ? -36.181 -6.658 31.346 1.00 68.38 199 ALA A O 1
ATOM 1565 N N . ALA A 1 200 ? -34.527 -8.179 31.290 1.00 69.62 200 ALA A N 1
ATOM 1566 C CA . ALA A 1 200 ? -34.750 -8.675 32.644 1.00 69.62 200 ALA A CA 1
ATOM 1567 C C . ALA A 1 200 ? -34.430 -7.610 33.706 1.00 69.62 200 ALA A C 1
ATOM 1569 O O . ALA A 1 200 ? -35.184 -7.468 34.668 1.00 69.62 200 ALA A O 1
ATOM 1570 N N . ALA A 1 201 ? -33.365 -6.827 33.515 1.00 65.62 201 ALA A N 1
ATOM 1571 C CA .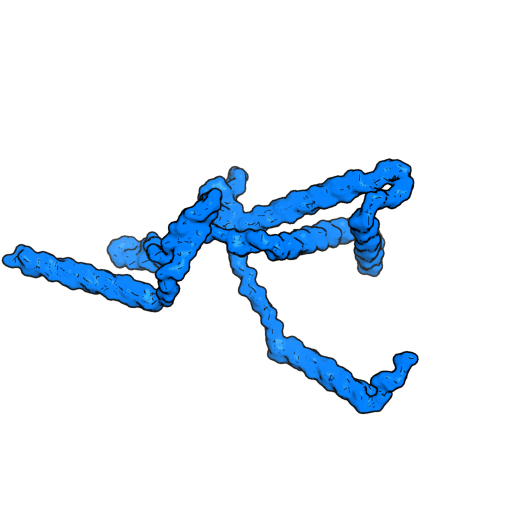 ALA A 1 201 ? -32.999 -5.731 34.410 1.00 65.62 201 ALA A CA 1
ATOM 1572 C C . ALA A 1 201 ? -34.035 -4.592 34.394 1.00 65.62 201 ALA A C 1
ATOM 1574 O O . ALA A 1 201 ? -34.388 -4.067 35.449 1.00 65.62 201 ALA A O 1
ATOM 1575 N N . LEU A 1 202 ? -34.574 -4.245 33.219 1.00 68.00 202 LEU A N 1
ATOM 1576 C CA . LEU A 1 202 ? -35.655 -3.259 33.094 1.00 68.00 202 LEU A CA 1
ATOM 1577 C C . LEU A 1 202 ? -36.946 -3.739 33.767 1.00 68.00 202 LEU A C 1
ATOM 1579 O O . LEU A 1 202 ? -37.542 -2.991 34.536 1.00 68.00 202 LEU A O 1
ATOM 1583 N N . ALA A 1 203 ? -37.341 -4.994 33.542 1.00 69.69 203 ALA A N 1
ATOM 1584 C CA . ALA A 1 203 ? -38.518 -5.574 34.185 1.00 69.69 203 ALA A CA 1
ATOM 1585 C C . ALA A 1 203 ? -38.366 -5.634 35.716 1.00 69.69 203 ALA A C 1
ATOM 1587 O O . ALA A 1 203 ? -39.308 -5.326 36.443 1.00 69.69 203 ALA A O 1
ATOM 1588 N N . ALA A 1 204 ? -37.174 -5.972 36.219 1.00 67.56 204 ALA A N 1
ATOM 1589 C CA . ALA A 1 204 ? -36.885 -5.951 37.650 1.00 67.56 204 ALA A CA 1
ATOM 1590 C C . ALA A 1 204 ? -37.017 -4.530 38.232 1.00 67.56 204 ALA A C 1
ATOM 1592 O O . ALA A 1 204 ? -37.707 -4.345 39.235 1.00 67.56 204 ALA A O 1
ATOM 1593 N N . ALA A 1 205 ? -36.461 -3.517 37.561 1.00 67.31 205 ALA A N 1
ATOM 1594 C CA . ALA A 1 205 ? -36.567 -2.121 37.986 1.00 67.31 205 ALA A CA 1
ATOM 1595 C C . ALA A 1 205 ? -38.021 -1.608 38.005 1.00 67.31 205 ALA A C 1
ATOM 1597 O O . ALA A 1 205 ? -38.417 -0.901 38.932 1.00 67.31 205 ALA A O 1
ATOM 1598 N N . GLU A 1 206 ? -38.845 -1.999 37.027 1.00 74.81 206 GLU A N 1
ATOM 1599 C CA . GLU A 1 206 ? -40.279 -1.681 37.013 1.00 74.81 206 GLU A CA 1
ATOM 1600 C C . GLU A 1 206 ? -41.021 -2.337 38.189 1.00 74.81 206 GLU A C 1
ATOM 1602 O O . GLU A 1 206 ? -41.849 -1.692 38.837 1.00 74.81 206 GLU A O 1
ATOM 1607 N N . THR A 1 207 ? -40.700 -3.593 38.523 1.00 71.81 207 THR A N 1
ATOM 1608 C CA . THR A 1 207 ? -41.313 -4.282 39.672 1.00 71.81 207 THR A CA 1
ATOM 1609 C C . THR A 1 207 ? -40.897 -3.689 41.018 1.00 71.81 207 THR A C 1
ATOM 1611 O O . THR A 1 207 ? -41.732 -3.571 41.916 1.00 71.81 207 THR A O 1
ATOM 1614 N N . GLU A 1 208 ? -39.644 -3.252 41.157 1.00 73.31 208 GLU A N 1
ATOM 1615 C CA . GLU A 1 208 ? -39.153 -2.566 42.355 1.00 73.31 208 GLU A CA 1
ATOM 1616 C C . GLU A 1 208 ? -39.785 -1.176 42.512 1.00 73.31 208 GLU A C 1
ATOM 1618 O O . GLU A 1 208 ? -40.205 -0.808 43.611 1.00 73.31 208 GLU A O 1
ATOM 1623 N N . ALA A 1 209 ? -39.943 -0.425 41.416 1.00 69.06 209 ALA A N 1
ATOM 1624 C CA . ALA A 1 209 ? -40.637 0.862 41.420 1.00 69.06 209 ALA A CA 1
ATOM 1625 C C . ALA A 1 209 ? -42.126 0.716 41.789 1.00 69.06 209 ALA A C 1
ATOM 1627 O O . ALA A 1 209 ? -42.652 1.512 42.572 1.00 69.06 209 ALA A O 1
ATOM 1628 N N . ALA A 1 210 ? -42.798 -0.327 41.290 1.00 72.12 210 ALA A N 1
ATOM 1629 C CA . ALA A 1 210 ? -44.182 -0.638 41.648 1.00 72.12 210 ALA A CA 1
ATOM 1630 C C . ALA A 1 210 ? -44.327 -1.043 43.130 1.00 72.12 210 ALA A C 1
ATOM 1632 O O . ALA A 1 210 ? -45.264 -0.608 43.803 1.00 72.12 210 ALA A O 1
ATOM 1633 N N . ALA A 1 211 ? -43.383 -1.821 43.670 1.00 72.38 211 ALA A N 1
ATOM 1634 C CA . ALA A 1 211 ? -43.361 -2.199 45.085 1.00 72.38 211 ALA A CA 1
ATOM 1635 C C . ALA A 1 211 ? -43.097 -0.995 46.013 1.00 72.38 211 ALA A C 1
ATOM 1637 O O . ALA A 1 211 ? -43.724 -0.860 47.070 1.00 72.38 211 ALA A O 1
ATOM 1638 N N . ALA A 1 212 ? -42.221 -0.073 45.602 1.00 67.62 212 ALA A N 1
ATOM 1639 C CA . ALA A 1 212 ? -41.955 1.164 46.334 1.00 67.62 212 ALA A CA 1
ATOM 1640 C C . ALA A 1 212 ? -43.190 2.083 46.405 1.00 67.62 212 ALA A C 1
ATOM 1642 O O . ALA A 1 212 ? -43.433 2.695 47.444 1.00 67.62 212 ALA A O 1
ATOM 1643 N N . GLN A 1 213 ? -44.007 2.139 45.346 1.00 63.97 213 GLN A N 1
ATOM 1644 C CA . GLN A 1 213 ? -45.257 2.910 45.336 1.00 63.97 213 GLN A CA 1
ATOM 1645 C C . GLN A 1 213 ? -46.336 2.315 46.254 1.00 63.97 213 GLN A C 1
ATOM 1647 O O . GLN A 1 213 ? -47.074 3.062 46.891 1.00 63.97 213 GLN A O 1
ATOM 1652 N N . GLN A 1 214 ? -46.409 0.987 46.385 1.00 63.69 214 GLN A N 1
ATOM 1653 C CA . GLN A 1 214 ? -47.376 0.324 47.273 1.00 63.69 214 GLN A CA 1
ATOM 1654 C C . GLN A 1 214 ? -47.053 0.482 48.766 1.00 63.69 214 GLN A C 1
ATOM 1656 O O . GLN A 1 214 ? -47.950 0.374 49.593 1.00 63.69 214 GLN A O 1
ATOM 1661 N N . THR A 1 215 ? -45.797 0.765 49.118 1.00 62.75 215 THR A N 1
ATOM 1662 C CA . THR A 1 215 ? -45.359 0.935 50.517 1.00 62.75 215 THR A CA 1
ATOM 1663 C C . THR A 1 215 ? -45.612 2.361 51.046 1.00 62.75 215 THR A C 1
ATOM 1665 O O . THR A 1 215 ? -45.431 2.626 52.231 1.00 62.75 215 THR A O 1
ATOM 1668 N N . GLN A 1 216 ? -46.025 3.296 50.179 1.00 54.47 216 GLN A N 1
ATOM 1669 C CA . GLN A 1 216 ? -46.304 4.701 50.522 1.00 54.47 216 GLN A CA 1
ATOM 1670 C C . GLN A 1 216 ? -47.804 5.015 50.730 1.00 54.47 216 GLN A C 1
ATOM 1672 O O . GLN A 1 216 ? -48.158 6.186 50.881 1.00 54.47 216 GLN A O 1
ATOM 1677 N N . LEU A 1 217 ? -48.670 3.993 50.755 1.00 47.41 217 LEU A N 1
ATOM 1678 C CA . LEU A 1 217 ? -50.100 4.071 51.102 1.00 47.41 217 LEU A CA 1
ATOM 1679 C C . LEU A 1 217 ? -50.360 3.439 52.474 1.00 47.41 217 LEU A C 1
ATOM 1681 O O . LEU A 1 217 ? -51.223 3.981 53.201 1.00 47.41 217 LEU A O 1
#

pLDDT: mean 75.66, std 13.13, range [47.41, 95.94]

Sequence (217 aa):
MNSFWNGKRRYVALLLFLAGVFVALVVPPVIPFIQLAGENLPAGYNIPFTDIRITNTFVAAVIVWVLLLLFTAYIARRRPSDGSEVPPGGFYNMFEALYEGLMGFIGGIAGGAHFRLIFNMFMTIFLIVLLSNWMSLIPGVDTVGFIHPHVKEKFDPETQEYKVITTDGFEIYQGFLGISYVNGQCDWVSPADEAAADAAALAAAETEAAAAQQTQL